Protein AF-A0A535MCM8-F1 (afdb_monomer)

Mean predicted aligned error: 4.14 Å

Foldseek 3Di:
DDQDEAQEEAEAEEDDGPDLEYHYANYEYERYELDCAEHAEYEYENYEYYNYENDNYEHNAYEQFPAPPTYEYYLYEHHLYECCRYAPPLYEYANYEQENYAPAQHEQQNYAYHLYEYAEEYHLHEHAQAHPPPVVCVRHVHGGHHYANYECQRYDYHNYWYFQEDPPVRYRHHPDPQKAKQAQLVVLLVVLLVVLVPDPDPVLSVLLVVQSVVCCDPGSVNYRMTIDTLCPPVVRDNVSSVVSSVSRVDDPPPDD

Solvent-accessible surface area (backbone atoms only — not comparable to full-atom values): 12507 Å² total; per-residue (Å²): 130,83,82,72,73,43,48,56,79,46,70,45,61,71,70,75,69,93,54,73,32,50,35,35,42,56,17,41,37,33,45,31,37,38,53,57,39,76,29,49,34,38,40,27,24,45,24,39,35,34,52,25,33,33,30,43,16,38,35,59,26,37,32,50,7,39,66,74,62,50,9,38,33,35,48,25,36,30,34,46,14,39,35,55,48,34,40,53,40,35,17,35,35,32,51,22,37,34,40,52,22,36,46,43,57,35,68,26,30,48,26,26,39,30,46,24,40,37,27,40,66,38,33,46,25,38,41,28,17,26,36,55,62,69,71,46,21,68,71,65,74,40,76,55,32,59,55,35,58,27,35,32,56,62,32,43,63,46,68,38,42,62,20,35,44,38,55,65,83,46,35,43,62,56,85,57,84,62,48,42,73,27,68,54,28,63,63,36,52,55,50,44,50,65,54,42,73,70,47,88,50,68,65,61,34,53,45,47,50,53,51,53,49,68,62,51,42,97,36,29,73,54,22,49,42,43,60,41,45,58,72,57,61,74,90,41,58,66,76,58,44,54,55,48,51,50,55,45,60,52,78,80,72,80,80,129

Radius of gyration: 20.76 Å; Cα contacts (8 Å, |Δi|>4): 658; chains: 1; bounding box: 67×34×62 Å

pLDDT: mean 94.55, std 9.21, range [32.91, 98.94]

Sequence (256 aa):
MPAPVISSELRGGRFTPAYDGAIFRGASVTSVDFSGLRIRHLQVEQSSFIDCDFSRAHLANGNLGLASPPSTYLRCRFDGADLRGVRPGAARFEGCRFDGARLDGWLCFVTEFIDCHFAGPLREMVVSGRPFPPARTEDLGRSRNAVYGNDFRAAELMGVEFVRGIDVDAQLMPEDDAYVRVPQAPARIGAARREIEQWPDPSARALAESMLSFYSIRGYDEQETIFTRRDLPGTVPAQVRERIWAMLSTEVRPGG

Structure (mmCIF, N/CA/C/O backbone):
data_AF-A0A535MCM8-F1
#
_entry.id   AF-A0A535MCM8-F1
#
loop_
_atom_site.group_PDB
_atom_site.id
_atom_site.type_symbol
_atom_site.label_atom_id
_atom_site.label_alt_id
_atom_site.label_comp_id
_atom_site.label_asym_id
_atom_site.label_entity_id
_atom_site.label_seq_id
_atom_site.pdbx_PDB_ins_code
_atom_site.Cartn_x
_atom_site.Cartn_y
_atom_site.Cartn_z
_atom_site.occupancy
_atom_site.B_iso_or_equiv
_atom_site.auth_seq_id
_atom_site.auth_comp_id
_atom_site.auth_asym_id
_atom_site.auth_atom_id
_atom_site.pdbx_PDB_model_num
ATOM 1 N N . MET A 1 1 ? 33.773 -1.155 -11.893 1.00 57.91 1 MET A N 1
ATOM 2 C CA . MET A 1 1 ? 33.181 -0.091 -12.735 1.00 57.91 1 MET A CA 1
ATOM 3 C C . MET A 1 1 ? 31.896 0.383 -12.074 1.00 57.91 1 MET A C 1
ATOM 5 O O . MET A 1 1 ? 31.264 -0.456 -11.437 1.00 57.91 1 MET A O 1
ATOM 9 N N . PRO A 1 2 ? 31.536 1.676 -12.145 1.00 73.62 2 PRO A N 1
ATOM 10 C CA . PRO A 1 2 ? 30.249 2.137 -11.630 1.00 73.62 2 PRO A CA 1
ATOM 11 C C . PRO A 1 2 ? 29.104 1.451 -12.384 1.00 73.62 2 PRO A C 1
ATOM 13 O O . PRO A 1 2 ? 29.255 1.087 -13.552 1.00 73.62 2 PRO A O 1
ATOM 16 N N . ALA A 1 3 ? 27.979 1.253 -11.700 1.00 82.25 3 ALA A N 1
ATOM 17 C CA . ALA A 1 3 ? 26.769 0.723 -12.310 1.00 82.25 3 ALA A CA 1
ATOM 18 C C . ALA A 1 3 ? 26.330 1.615 -13.491 1.00 82.25 3 ALA A C 1
ATOM 20 O O . ALA A 1 3 ? 26.232 2.832 -13.303 1.00 82.25 3 ALA A O 1
ATOM 21 N N . PRO A 1 4 ? 26.079 1.058 -14.692 1.00 89.81 4 PRO A N 1
ATOM 22 C CA . PRO A 1 4 ? 25.573 1.838 -15.813 1.00 89.81 4 PRO A CA 1
ATOM 23 C C . PRO A 1 4 ? 24.208 2.446 -15.476 1.00 89.81 4 PRO A C 1
ATOM 25 O O . PRO A 1 4 ? 23.317 1.762 -14.970 1.00 89.81 4 PRO A O 1
ATOM 28 N N . VAL A 1 5 ? 24.062 3.736 -15.776 1.00 95.00 5 VAL A N 1
ATOM 29 C CA . VAL A 1 5 ? 22.806 4.477 -15.638 1.00 95.00 5 VAL A CA 1
ATOM 30 C C . VAL A 1 5 ? 22.105 4.500 -16.987 1.00 95.00 5 VAL A C 1
ATOM 32 O O . VAL A 1 5 ? 22.696 4.883 -17.995 1.00 95.00 5 VAL A O 1
ATOM 35 N N . ILE A 1 6 ? 20.838 4.106 -16.991 1.00 96.69 6 ILE A N 1
ATOM 36 C CA . ILE A 1 6 ? 19.958 4.166 -18.150 1.00 96.69 6 ILE A CA 1
ATOM 37 C C . ILE A 1 6 ? 19.196 5.484 -18.069 1.00 96.69 6 ILE A C 1
ATOM 39 O O . ILE A 1 6 ? 18.407 5.697 -17.149 1.00 96.69 6 ILE A O 1
ATOM 43 N N . SER A 1 7 ? 19.444 6.365 -19.030 1.00 96.00 7 SER A N 1
ATOM 44 C CA . SER A 1 7 ? 18.791 7.675 -19.136 1.00 96.00 7 SER A CA 1
ATOM 45 C C . SER A 1 7 ? 18.196 7.944 -20.518 1.00 96.00 7 SER A C 1
ATOM 47 O O . SER A 1 7 ? 17.737 9.048 -20.790 1.00 96.00 7 SER A O 1
ATOM 49 N N . SER A 1 8 ? 18.225 6.952 -21.410 1.00 94.25 8 SER A N 1
ATOM 50 C CA . SER A 1 8 ? 17.701 7.044 -22.772 1.00 94.25 8 SER A CA 1
ATOM 51 C C . SER A 1 8 ? 16.306 6.432 -22.897 1.00 94.25 8 SER A C 1
ATOM 53 O O . SER A 1 8 ? 15.779 5.828 -21.959 1.00 94.25 8 SER A O 1
ATOM 55 N N . GLU A 1 9 ? 15.723 6.555 -24.089 1.00 97.25 9 GLU A N 1
ATOM 56 C CA . GLU A 1 9 ? 14.527 5.804 -24.456 1.00 97.25 9 GLU A CA 1
ATOM 57 C C . GLU A 1 9 ? 14.843 4.306 -24.598 1.00 97.25 9 GLU A C 1
ATOM 59 O O . GLU A 1 9 ? 15.872 3.926 -25.164 1.00 97.25 9 GLU A O 1
ATOM 64 N N . LEU A 1 10 ? 13.939 3.463 -24.104 1.00 97.62 10 LEU A N 1
ATOM 65 C CA . LEU A 1 10 ? 13.866 2.036 -24.392 1.00 97.62 10 LEU A CA 1
ATOM 66 C C . LEU A 1 10 ? 12.463 1.714 -24.899 1.00 97.62 10 LEU A C 1
ATOM 68 O O . LEU A 1 10 ? 11.468 2.122 -24.296 1.00 97.62 10 LEU A O 1
ATOM 72 N N . ARG A 1 11 ? 12.375 0.953 -25.990 1.00 98.06 11 ARG A N 1
ATOM 73 C CA . ARG A 1 11 ? 11.098 0.602 -26.609 1.00 98.06 11 ARG A CA 1
ATOM 74 C C . ARG A 1 11 ? 11.075 -0.854 -27.037 1.00 98.06 11 ARG A C 1
ATOM 76 O O . ARG A 1 11 ? 11.895 -1.265 -27.853 1.00 98.06 11 ARG A O 1
ATOM 83 N N . GLY A 1 12 ? 10.079 -1.590 -26.558 1.00 97.00 12 GLY A N 1
ATOM 84 C CA . GLY A 1 12 ? 9.894 -2.987 -26.928 1.00 97.00 12 GLY A CA 1
ATOM 85 C C . GLY A 1 12 ? 11.001 -3.910 -26.412 1.00 97.00 12 GLY A C 1
ATOM 86 O O . GLY A 1 12 ? 11.992 -3.489 -25.815 1.00 97.00 12 GLY A O 1
ATOM 87 N N . GLY A 1 13 ? 10.842 -5.198 -26.706 1.00 97.44 13 GLY A N 1
ATOM 88 C CA . GLY A 1 13 ? 11.856 -6.212 -26.427 1.00 97.44 13 GLY A CA 1
ATOM 89 C C . GLY A 1 13 ? 12.022 -6.539 -24.943 1.00 97.44 13 GLY A C 1
ATOM 90 O O . GLY A 1 13 ? 11.304 -6.040 -24.080 1.00 97.44 13 GLY A O 1
ATOM 91 N N . ARG A 1 14 ? 12.975 -7.429 -24.659 1.00 97.88 14 ARG A N 1
ATOM 92 C CA . ARG A 1 14 ? 13.278 -7.900 -23.307 1.00 97.88 14 ARG A CA 1
ATOM 93 C C . ARG A 1 14 ? 14.429 -7.115 -22.701 1.00 97.88 14 ARG A C 1
ATOM 95 O O . ARG A 1 14 ? 15.505 -7.028 -23.295 1.00 97.88 14 ARG A O 1
ATOM 102 N N . PHE A 1 15 ? 14.232 -6.615 -21.486 1.00 97.62 15 PHE A N 1
ATOM 103 C CA . PHE A 1 15 ? 15.305 -5.98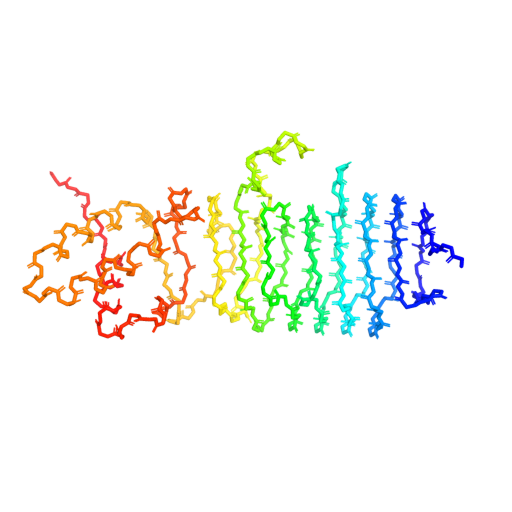8 -20.735 1.00 97.62 15 PHE A CA 1
ATOM 104 C C . PHE A 1 15 ? 16.337 -7.032 -20.303 1.00 97.62 15 PHE A C 1
ATOM 106 O O . PHE A 1 15 ? 16.011 -8.018 -19.644 1.00 97.62 15 PHE A O 1
ATOM 113 N N . THR A 1 16 ? 17.599 -6.797 -20.656 1.00 94.75 16 THR A N 1
ATOM 114 C CA . THR A 1 16 ? 18.727 -7.608 -20.189 1.00 94.75 16 THR A CA 1
ATOM 115 C C . THR A 1 16 ? 19.614 -6.735 -19.311 1.00 94.75 16 THR A C 1
ATOM 117 O O . THR A 1 16 ? 20.199 -5.775 -19.819 1.00 94.75 16 THR A O 1
ATOM 120 N N . PRO A 1 17 ? 19.713 -7.014 -18.002 1.00 91.44 17 PRO A N 1
ATOM 121 C CA . PRO A 1 17 ? 20.529 -6.201 -17.121 1.00 91.44 17 PRO A CA 1
ATOM 122 C C . PRO A 1 17 ? 22.015 -6.447 -17.409 1.00 91.44 17 PRO A C 1
ATOM 124 O O . PRO A 1 17 ? 22.441 -7.575 -17.652 1.00 91.44 17 PRO A O 1
ATOM 127 N N . ALA A 1 18 ? 22.825 -5.391 -17.355 1.00 88.12 18 ALA A N 1
ATOM 128 C CA . ALA A 1 18 ? 24.272 -5.497 -17.562 1.00 88.12 18 ALA A CA 1
ATOM 129 C C . ALA A 1 18 ? 25.020 -6.088 -16.345 1.00 88.12 18 ALA A C 1
ATOM 131 O O . ALA A 1 18 ? 26.186 -6.459 -16.452 1.00 88.12 18 ALA A O 1
ATOM 132 N N . TYR A 1 19 ? 24.372 -6.133 -15.178 1.00 90.50 19 TYR A N 1
ATOM 133 C CA . TYR A 1 19 ? 24.901 -6.644 -13.911 1.00 90.50 19 TYR A CA 1
ATOM 134 C C . TYR A 1 19 ? 23.736 -7.038 -12.980 1.00 90.50 19 TYR A C 1
ATOM 136 O O . TYR A 1 19 ? 22.581 -7.004 -13.392 1.00 90.50 19 TYR A O 1
ATOM 144 N N . ASP A 1 20 ? 24.008 -7.399 -11.720 1.00 92.31 20 ASP A N 1
ATOM 145 C CA . ASP A 1 20 ? 22.987 -7.714 -10.698 1.00 92.31 20 ASP A CA 1
ATOM 146 C C . ASP A 1 20 ? 22.251 -6.450 -10.180 1.00 92.31 20 ASP A C 1
ATOM 148 O O . ASP A 1 20 ? 22.196 -6.159 -8.981 1.00 92.31 20 ASP A O 1
ATOM 152 N N . GLY A 1 21 ? 21.735 -5.641 -11.108 1.00 94.88 21 GLY A N 1
ATOM 153 C CA . GLY A 1 21 ? 20.971 -4.434 -10.837 1.00 94.88 21 GLY A CA 1
ATOM 154 C C . GLY A 1 21 ? 20.649 -3.607 -12.083 1.00 94.88 21 GLY A C 1
ATOM 155 O O . GLY A 1 21 ? 21.112 -3.896 -13.187 1.00 94.88 21 GLY A O 1
ATOM 156 N N . ALA A 1 22 ? 19.846 -2.564 -11.886 1.00 96.19 22 ALA A N 1
ATOM 157 C CA . ALA A 1 22 ? 19.539 -1.557 -12.894 1.00 96.19 22 ALA A CA 1
ATOM 158 C C . ALA A 1 22 ? 19.281 -0.192 -12.242 1.00 96.19 22 ALA A C 1
ATOM 160 O O . ALA A 1 22 ? 18.638 -0.108 -11.192 1.00 96.19 22 ALA A O 1
ATOM 161 N N . ILE A 1 23 ? 19.770 0.875 -12.877 1.00 96.69 23 ILE A N 1
ATOM 162 C CA . ILE A 1 23 ? 19.528 2.262 -12.466 1.00 96.69 23 ILE A CA 1
ATOM 163 C C . ILE A 1 23 ? 18.905 3.003 -13.646 1.00 96.69 23 ILE A C 1
ATOM 165 O O . ILE A 1 23 ? 19.541 3.133 -14.690 1.00 96.69 23 ILE A O 1
ATOM 169 N N . PHE A 1 24 ? 17.690 3.508 -13.461 1.00 97.31 24 PHE A N 1
ATOM 170 C CA . PHE A 1 24 ? 16.982 4.364 -14.407 1.00 97.31 24 PHE A CA 1
ATOM 171 C C . PHE A 1 24 ? 16.942 5.790 -13.864 1.00 97.31 24 PHE A C 1
ATOM 173 O O . PHE A 1 24 ? 16.502 6.008 -12.734 1.00 97.31 24 PHE A O 1
ATOM 180 N N . ARG A 1 25 ? 17.404 6.758 -14.658 1.00 97.00 25 ARG A N 1
ATOM 181 C CA . ARG A 1 25 ? 17.369 8.183 -14.315 1.00 97.00 25 ARG A CA 1
ATOM 182 C C . ARG A 1 25 ? 16.955 9.001 -15.527 1.00 97.00 25 ARG A C 1
ATOM 184 O O . ARG A 1 25 ? 17.725 9.094 -16.477 1.00 97.00 25 ARG A O 1
ATOM 191 N N . GLY A 1 26 ? 15.775 9.615 -15.484 1.00 96.88 26 GLY A N 1
ATOM 192 C CA . GLY A 1 26 ? 15.258 10.379 -16.625 1.00 96.88 26 GLY A CA 1
ATOM 193 C C . GLY A 1 26 ? 14.911 9.516 -17.844 1.00 96.88 26 GLY A C 1
ATOM 194 O O . GLY A 1 26 ? 14.848 10.036 -18.953 1.00 96.88 26 GLY A O 1
ATOM 195 N N . ALA A 1 27 ? 14.746 8.201 -17.670 1.00 97.81 27 ALA A N 1
ATOM 196 C CA . ALA A 1 27 ? 14.507 7.280 -18.776 1.00 97.81 27 ALA A CA 1
ATOM 197 C C . ALA A 1 27 ? 13.032 7.271 -19.204 1.00 97.81 27 ALA A C 1
ATOM 199 O O . ALA A 1 27 ? 12.130 7.432 -18.379 1.00 97.81 27 ALA A O 1
ATOM 200 N N . SER A 1 28 ? 12.797 7.003 -20.488 1.00 98.44 28 SER A N 1
ATOM 201 C CA . SER A 1 28 ? 11.467 6.725 -21.039 1.00 98.44 28 SER A CA 1
ATOM 202 C C . SER A 1 28 ? 11.430 5.284 -21.528 1.00 98.44 28 SER A C 1
ATOM 204 O O . SER A 1 28 ? 12.180 4.911 -22.426 1.00 98.44 28 SER A O 1
ATOM 206 N N . VAL A 1 29 ? 10.599 4.450 -20.916 1.00 98.69 29 VAL A N 1
ATOM 207 C CA . VAL A 1 29 ? 10.582 3.005 -21.144 1.00 98.69 29 VAL A CA 1
ATOM 208 C C . VAL A 1 29 ? 9.180 2.606 -21.578 1.00 98.69 29 VAL A C 1
ATOM 210 O O . VAL A 1 29 ? 8.226 2.758 -20.825 1.00 98.69 29 VAL A O 1
ATOM 213 N N . THR A 1 30 ? 9.027 2.125 -22.809 1.00 98.81 30 THR A N 1
ATOM 214 C CA . THR A 1 30 ? 7.714 1.787 -23.376 1.00 98.81 30 THR A CA 1
ATOM 215 C C . THR A 1 30 ? 7.680 0.349 -23.873 1.00 98.81 30 THR A C 1
ATOM 217 O O . THR A 1 30 ? 8.511 -0.048 -24.687 1.00 98.81 30 THR A O 1
ATOM 220 N N . SER A 1 31 ? 6.689 -0.427 -23.436 1.00 98.62 31 SER A N 1
ATOM 221 C CA . SER A 1 31 ? 6.446 -1.800 -23.903 1.00 98.62 31 SER A CA 1
ATOM 222 C C . SER A 1 31 ? 7.634 -2.752 -23.724 1.00 98.62 31 SER A C 1
ATOM 224 O O . SER A 1 31 ? 7.837 -3.652 -24.537 1.00 98.62 31 SER A O 1
ATOM 226 N N . VAL A 1 32 ? 8.449 -2.541 -22.688 1.00 98.81 32 VAL A N 1
ATOM 227 C CA . VAL A 1 32 ? 9.611 -3.390 -22.393 1.00 98.81 32 VAL A CA 1
ATOM 228 C C . VAL A 1 32 ? 9.208 -4.529 -21.453 1.00 98.81 32 VAL A C 1
ATOM 230 O O . VAL A 1 32 ? 8.509 -4.325 -20.458 1.00 98.81 32 VAL A O 1
ATOM 233 N N . ASP A 1 33 ? 9.676 -5.733 -21.773 1.00 98.75 33 ASP A N 1
ATOM 234 C CA . ASP A 1 33 ? 9.495 -6.953 -20.990 1.00 98.75 33 ASP A CA 1
ATOM 235 C C . ASP A 1 33 ? 10.603 -7.083 -19.927 1.00 98.75 33 ASP A C 1
ATOM 237 O O . ASP A 1 33 ? 11.762 -7.372 -20.238 1.00 98.75 33 ASP A O 1
ATOM 241 N N . PHE A 1 34 ? 10.225 -6.879 -18.665 1.00 98.56 34 PHE A N 1
ATOM 242 C CA . PHE A 1 34 ? 10.997 -7.160 -17.450 1.00 98.56 34 PHE A CA 1
ATOM 243 C C . PHE A 1 34 ? 10.493 -8.431 -16.735 1.00 98.56 34 PHE A C 1
ATOM 245 O O . PHE A 1 34 ? 10.850 -8.679 -15.578 1.00 98.56 34 PHE A O 1
ATOM 252 N N . SER A 1 35 ? 9.647 -9.241 -17.376 1.00 98.62 35 SER A N 1
ATOM 253 C CA . SER A 1 35 ? 9.005 -10.376 -16.724 1.00 98.62 35 SER A CA 1
ATOM 254 C C . SER A 1 35 ? 10.031 -11.436 -16.320 1.00 98.62 35 SER A C 1
ATOM 256 O O . SER A 1 35 ? 10.976 -11.763 -17.044 1.00 98.62 35 SER A O 1
ATOM 258 N N . GLY A 1 36 ? 9.870 -11.970 -15.110 1.00 98.00 36 GLY A N 1
ATOM 259 C CA . GLY A 1 36 ? 10.795 -12.947 -14.536 1.00 98.00 36 GLY A CA 1
ATOM 260 C C . GLY A 1 36 ? 12.201 -12.410 -14.241 1.00 98.00 36 GLY A C 1
ATOM 261 O O . GLY A 1 36 ? 13.071 -13.207 -13.880 1.00 98.00 36 GLY A O 1
ATOM 262 N N . LEU A 1 37 ? 12.445 -11.099 -14.376 1.00 96.94 37 LEU A N 1
ATOM 263 C CA . LEU A 1 37 ? 13.735 -10.484 -14.073 1.00 96.94 37 LEU A CA 1
ATOM 264 C C . LEU A 1 37 ? 14.148 -10.796 -12.634 1.00 96.94 37 LEU A C 1
ATOM 266 O O . LEU A 1 37 ? 13.359 -10.632 -11.709 1.00 96.94 37 LEU A O 1
ATOM 270 N N . ARG A 1 38 ? 15.398 -11.213 -12.428 1.00 96.75 38 ARG A N 1
ATOM 271 C CA . ARG A 1 38 ? 15.963 -11.434 -11.092 1.00 96.75 38 ARG A CA 1
ATOM 272 C C . ARG A 1 38 ? 17.182 -10.547 -10.934 1.00 96.75 38 ARG A C 1
ATOM 274 O O . ARG A 1 38 ? 18.230 -10.850 -11.496 1.00 96.75 38 ARG A O 1
ATOM 281 N N . ILE A 1 39 ? 17.022 -9.456 -10.195 1.00 96.44 39 ILE A N 1
ATOM 282 C CA . ILE A 1 39 ? 18.112 -8.527 -9.893 1.00 96.44 39 ILE A CA 1
ATOM 283 C C . ILE A 1 39 ? 18.077 -8.138 -8.421 1.00 96.44 39 ILE A C 1
ATOM 285 O O . ILE A 1 39 ? 17.019 -8.051 -7.792 1.00 96.44 39 ILE A O 1
ATOM 289 N N . ARG A 1 40 ? 19.252 -7.879 -7.857 1.00 95.06 40 ARG A N 1
ATOM 290 C CA . ARG A 1 40 ? 19.375 -7.498 -6.453 1.00 95.06 40 ARG A CA 1
ATOM 291 C C . ARG A 1 40 ? 18.963 -6.056 -6.189 1.00 95.06 40 ARG A C 1
ATOM 293 O O . ARG A 1 40 ? 18.437 -5.788 -5.114 1.00 95.06 40 ARG A O 1
ATOM 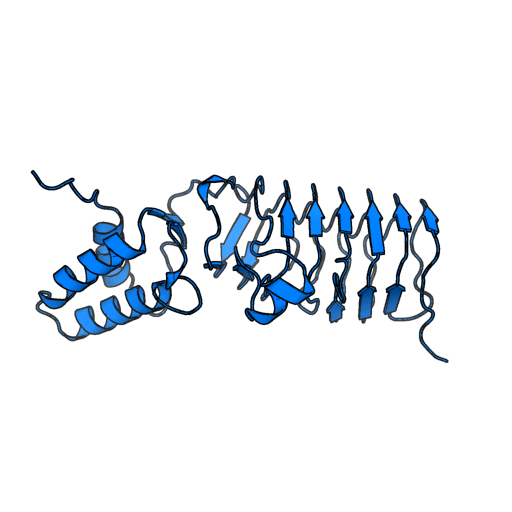300 N N . HIS A 1 41 ? 19.205 -5.146 -7.131 1.00 93.62 41 HIS A N 1
ATOM 301 C CA . HIS A 1 41 ? 18.965 -3.714 -6.937 1.00 93.62 41 HIS A CA 1
ATOM 302 C C . HIS A 1 41 ? 18.266 -3.074 -8.135 1.00 93.62 41 HIS A C 1
ATOM 304 O O . HIS A 1 41 ? 18.815 -3.077 -9.234 1.00 93.62 41 HIS A O 1
ATOM 310 N N . LEU A 1 42 ? 17.108 -2.452 -7.911 1.00 95.75 42 LEU A N 1
ATOM 311 C CA . LEU A 1 42 ? 16.468 -1.559 -8.881 1.00 95.75 42 LEU A CA 1
ATOM 312 C C . LEU A 1 42 ? 16.378 -0.142 -8.311 1.00 95.75 42 LEU A C 1
ATOM 314 O O . LEU A 1 42 ? 15.824 0.057 -7.231 1.00 95.75 42 LEU A O 1
ATOM 318 N N . GLN A 1 43 ? 16.884 0.845 -9.040 1.00 96.62 43 GLN A N 1
ATOM 319 C CA . GLN A 1 43 ? 16.760 2.250 -8.669 1.00 96.62 43 GLN A CA 1
ATOM 320 C C . GLN A 1 43 ? 16.103 3.025 -9.802 1.00 96.62 43 GLN A C 1
ATOM 322 O O . GLN A 1 43 ? 16.577 2.969 -10.934 1.00 96.62 43 GLN A O 1
ATOM 327 N N . VAL A 1 44 ? 15.022 3.740 -9.498 1.00 97.88 44 VAL A N 1
ATOM 328 C CA . VAL A 1 44 ? 14.275 4.515 -10.488 1.00 97.88 44 VAL A CA 1
ATOM 329 C C . VAL A 1 44 ? 14.091 5.951 -10.013 1.00 97.88 44 VAL A C 1
ATOM 331 O O . VAL A 1 44 ? 13.464 6.209 -8.984 1.00 97.88 44 VAL A O 1
ATOM 334 N N . GLU A 1 45 ? 14.611 6.884 -10.802 1.00 96.81 45 GLU A N 1
ATOM 335 C CA . GLU A 1 45 ? 14.557 8.327 -10.573 1.00 96.81 45 GLU A CA 1
ATOM 336 C C . GLU A 1 45 ? 13.976 9.031 -11.798 1.00 96.81 45 GLU A C 1
ATOM 338 O O . GLU A 1 45 ? 14.467 8.832 -12.912 1.00 96.81 45 GLU A O 1
ATOM 343 N N . GLN A 1 46 ? 12.953 9.867 -11.598 1.00 96.12 46 GLN A N 1
ATOM 344 C CA . GLN A 1 46 ? 12.402 10.762 -12.629 1.00 96.12 46 GLN A CA 1
ATOM 345 C C . GLN A 1 46 ? 12.155 10.065 -13.984 1.00 96.12 46 GLN A C 1
ATOM 347 O O . GLN A 1 46 ? 12.421 10.633 -15.038 1.00 96.12 46 GLN A O 1
ATOM 352 N N . SER A 1 47 ? 11.731 8.800 -13.967 1.00 98.31 47 SER A N 1
ATOM 353 C CA . SER A 1 47 ? 11.601 7.972 -15.176 1.00 98.31 47 SER A CA 1
ATOM 354 C C . SER A 1 47 ? 10.144 7.595 -15.422 1.00 98.31 47 SER A C 1
ATOM 356 O O . SER A 1 47 ? 9.350 7.542 -14.483 1.00 98.31 47 SER A O 1
ATOM 358 N N . SER A 1 48 ? 9.798 7.311 -16.676 1.00 98.50 48 SER A N 1
ATOM 359 C CA . SER A 1 48 ? 8.456 6.883 -17.069 1.00 98.50 48 SER A CA 1
ATOM 360 C C . SER A 1 48 ? 8.485 5.484 -17.670 1.00 98.50 48 SER A C 1
ATOM 362 O O . SER A 1 48 ? 9.299 5.200 -18.548 1.00 98.50 48 SER A O 1
ATOM 364 N N . PHE A 1 49 ? 7.584 4.629 -17.199 1.00 98.88 49 PHE A N 1
ATOM 365 C CA . PHE A 1 49 ? 7.349 3.282 -17.700 1.00 98.88 49 PHE A CA 1
ATOM 366 C C . PHE A 1 49 ? 5.917 3.206 -18.216 1.00 98.88 49 PHE A C 1
ATOM 368 O O . PHE A 1 49 ? 4.977 3.500 -17.480 1.00 98.88 49 PHE A O 1
ATOM 375 N N . ILE A 1 50 ? 5.742 2.819 -19.474 1.00 98.88 50 ILE A N 1
ATOM 376 C CA . ILE A 1 50 ? 4.439 2.750 -20.136 1.00 98.88 50 ILE A CA 1
ATOM 377 C C . ILE A 1 50 ? 4.274 1.353 -20.722 1.00 98.88 50 ILE A C 1
ATOM 379 O O . ILE A 1 50 ? 5.140 0.891 -21.465 1.00 98.88 50 ILE A O 1
ATOM 383 N N . ASP A 1 51 ? 3.177 0.673 -20.388 1.00 98.88 51 ASP A N 1
ATOM 384 C CA . ASP A 1 51 ? 2.840 -0.662 -20.904 1.00 98.88 51 ASP A CA 1
ATOM 385 C C . ASP A 1 51 ? 3.972 -1.699 -20.702 1.00 98.88 51 ASP A C 1
ATOM 387 O O . ASP A 1 51 ? 4.185 -2.577 -21.536 1.00 98.88 51 ASP A O 1
ATOM 391 N N . CYS A 1 52 ? 4.751 -1.575 -19.620 1.00 98.88 52 CYS A N 1
ATOM 392 C CA . CYS A 1 52 ? 5.863 -2.478 -19.306 1.00 98.88 52 CYS A CA 1
ATOM 393 C C . CYS A 1 52 ? 5.406 -3.673 -18.457 1.00 98.88 52 CYS A C 1
ATOM 395 O O . CYS A 1 52 ? 4.497 -3.561 -17.630 1.00 98.88 52 CYS A O 1
ATOM 397 N N . ASP A 1 53 ? 6.078 -4.811 -18.621 1.00 98.88 53 ASP A N 1
ATOM 398 C CA . ASP A 1 53 ? 5.745 -6.043 -17.903 1.00 98.88 53 ASP A CA 1
ATOM 399 C C . ASP A 1 53 ? 6.826 -6.402 -16.879 1.00 98.88 53 ASP A C 1
ATOM 401 O O . ASP A 1 53 ? 7.903 -6.840 -17.252 1.00 98.88 53 ASP A O 1
ATOM 405 N N . PHE A 1 54 ? 6.540 -6.250 -15.588 1.00 98.81 54 PHE A N 1
ATOM 406 C CA . PHE A 1 54 ? 7.371 -6.685 -14.458 1.00 98.81 54 PHE A CA 1
ATOM 407 C C . PHE A 1 54 ? 6.845 -7.979 -13.812 1.00 98.81 54 PHE A C 1
ATOM 409 O O . PHE A 1 54 ? 7.244 -8.328 -12.697 1.00 98.81 54 PHE A O 1
ATOM 416 N N . SER A 1 55 ? 5.940 -8.706 -14.473 1.00 98.88 55 SER A N 1
ATOM 417 C CA . SER A 1 55 ? 5.297 -9.886 -13.892 1.00 98.88 55 SER A CA 1
ATOM 418 C C . SER A 1 55 ? 6.331 -10.937 -13.490 1.00 98.88 55 SER A C 1
ATOM 420 O O . SER A 1 55 ? 7.234 -11.283 -14.255 1.00 98.88 55 SER A O 1
ATOM 422 N N . ARG A 1 56 ? 6.191 -11.493 -12.285 1.00 98.69 56 ARG A N 1
ATOM 423 C CA . ARG A 1 56 ? 7.094 -12.493 -11.691 1.00 98.69 56 ARG A CA 1
ATOM 424 C C . ARG A 1 56 ? 8.546 -12.023 -11.537 1.00 98.69 56 ARG A C 1
ATOM 426 O O . ARG A 1 56 ? 9.430 -12.857 -11.327 1.00 98.69 56 ARG A O 1
ATOM 433 N N . ALA A 1 57 ? 8.815 -10.720 -11.639 1.00 98.31 57 ALA A N 1
ATOM 434 C CA . ALA A 1 57 ? 10.127 -10.178 -11.321 1.00 98.31 57 ALA A CA 1
ATOM 435 C C . ALA A 1 57 ? 10.439 -10.378 -9.831 1.00 98.31 57 ALA A C 1
ATOM 437 O O . ALA A 1 57 ? 9.562 -10.298 -8.976 1.00 9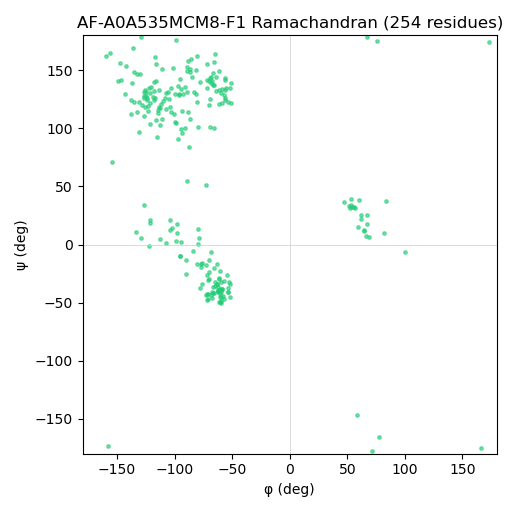8.31 57 ALA A O 1
ATOM 438 N N . HIS A 1 58 ? 11.701 -10.636 -9.513 1.00 98.12 58 HIS A N 1
ATOM 439 C CA . HIS A 1 58 ? 12.216 -10.713 -8.157 1.00 98.12 58 HIS A CA 1
ATOM 440 C C . HIS A 1 58 ? 13.240 -9.599 -7.971 1.00 98.12 58 HIS A C 1
ATOM 442 O O . HIS A 1 58 ? 14.351 -9.673 -8.509 1.00 98.12 58 HIS A O 1
ATOM 448 N N . LEU A 1 59 ? 12.855 -8.577 -7.209 1.00 96.12 59 LEU A N 1
ATOM 449 C CA . LEU A 1 59 ? 13.682 -7.414 -6.920 1.00 96.12 59 LEU A CA 1
ATOM 450 C C . LEU A 1 59 ? 14.032 -7.433 -5.433 1.00 96.12 59 LEU A C 1
ATOM 452 O O . LEU A 1 59 ? 13.195 -7.127 -4.585 1.00 96.12 59 LEU A O 1
ATOM 456 N N . ALA A 1 60 ? 15.265 -7.830 -5.108 1.00 94.88 60 ALA A N 1
ATOM 457 C CA . ALA A 1 60 ? 15.634 -8.058 -3.708 1.00 94.88 60 ALA A CA 1
ATOM 458 C C . ALA A 1 60 ? 15.644 -6.761 -2.890 1.00 94.88 60 ALA A C 1
ATOM 460 O O . ALA A 1 60 ? 15.270 -6.776 -1.725 1.00 94.88 60 ALA A O 1
ATOM 461 N N . ASN A 1 61 ? 16.077 -5.653 -3.495 1.00 95.38 61 ASN A N 1
ATOM 462 C CA . ASN A 1 61 ? 16.079 -4.319 -2.915 1.00 95.38 61 ASN A CA 1
ATOM 463 C C . ASN A 1 61 ? 15.846 -3.273 -4.005 1.00 95.38 61 ASN A C 1
ATOM 465 O O . ASN A 1 61 ? 16.174 -3.481 -5.177 1.00 95.38 61 ASN A O 1
ATOM 469 N N . GLY A 1 62 ? 15.342 -2.104 -3.624 1.00 94.62 62 GLY A N 1
ATOM 470 C CA . GLY A 1 62 ? 15.256 -1.006 -4.574 1.00 94.62 62 GLY A CA 1
ATOM 471 C C . GLY A 1 62 ? 14.381 0.151 -4.150 1.00 94.62 62 GLY A C 1
ATOM 472 O O . GLY A 1 62 ? 13.846 0.187 -3.039 1.00 94.62 62 GLY A O 1
ATOM 473 N N . ASN A 1 63 ? 14.232 1.095 -5.070 1.00 96.50 63 ASN A N 1
ATOM 474 C CA . ASN A 1 63 ? 13.262 2.167 -4.962 1.00 96.50 63 ASN A CA 1
ATOM 475 C C . ASN A 1 63 ? 12.666 2.498 -6.337 1.00 96.50 63 ASN A C 1
ATOM 477 O O . ASN A 1 63 ? 13.409 2.688 -7.300 1.00 96.50 63 ASN A O 1
ATOM 481 N N . LEU A 1 64 ? 11.335 2.552 -6.404 1.00 97.25 64 LEU A N 1
ATOM 482 C CA . LEU A 1 64 ? 10.568 2.770 -7.635 1.00 97.25 64 LEU A CA 1
ATOM 483 C C . LEU A 1 64 ? 10.296 4.250 -7.936 1.00 97.25 64 LEU A C 1
ATOM 485 O O . LEU A 1 64 ? 9.902 4.576 -9.053 1.00 97.25 64 LEU A O 1
ATOM 489 N N . GLY A 1 65 ? 10.507 5.145 -6.976 1.00 91.75 65 GLY A N 1
ATOM 490 C CA . GLY A 1 65 ? 10.213 6.568 -7.102 1.00 91.75 65 GLY A CA 1
ATOM 491 C C . GLY A 1 65 ? 11.094 7.392 -6.178 1.00 91.75 65 GLY A C 1
ATOM 492 O O . GLY A 1 65 ? 10.624 7.934 -5.173 1.00 91.75 65 GLY A O 1
ATOM 493 N N . LEU A 1 66 ? 12.381 7.466 -6.508 1.00 81.62 66 LEU A N 1
ATOM 494 C CA . LEU A 1 66 ? 13.301 8.421 -5.901 1.00 81.62 66 LEU A CA 1
ATOM 495 C C . LEU A 1 66 ? 13.207 9.757 -6.638 1.00 81.62 66 LEU A C 1
ATOM 497 O O . LEU A 1 66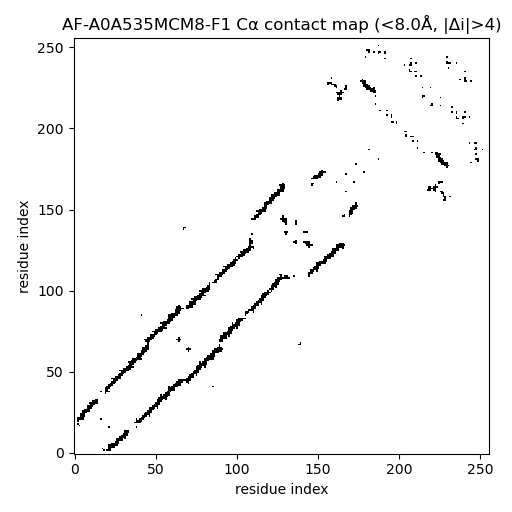 ? 13.088 9.795 -7.860 1.00 81.62 66 LEU A O 1
ATOM 501 N N . ALA A 1 67 ? 13.343 10.838 -5.875 1.00 78.56 67 ALA A N 1
ATOM 502 C CA . ALA A 1 67 ? 13.332 12.226 -6.336 1.00 78.56 67 ALA A CA 1
ATOM 503 C C . ALA A 1 67 ? 11.954 12.817 -6.701 1.00 78.56 67 ALA A C 1
ATOM 505 O O . ALA A 1 67 ? 10.906 12.178 -6.603 1.00 78.56 67 ALA A O 1
ATOM 506 N N . SER A 1 68 ? 12.006 14.111 -7.022 1.00 81.19 68 SER A N 1
ATOM 507 C CA . SER A 1 68 ? 10.927 14.942 -7.549 1.00 81.19 68 SER A CA 1
ATOM 508 C C . SER A 1 68 ? 11.413 15.499 -8.902 1.00 81.19 68 SER A C 1
ATOM 510 O O . SER A 1 68 ? 12.558 15.962 -8.964 1.00 81.19 68 SER A O 1
ATOM 512 N N . PRO A 1 69 ? 10.640 15.419 -10.001 1.00 87.94 69 PRO A N 1
ATOM 513 C CA . PRO A 1 69 ? 9.310 14.819 -10.094 1.00 87.94 69 PRO A CA 1
ATOM 514 C C . PRO A 1 69 ? 9.303 13.295 -9.865 1.00 87.94 69 PRO A C 1
ATOM 516 O O . PRO A 1 69 ? 10.335 12.637 -10.032 1.00 87.94 69 PRO A O 1
ATOM 519 N N . PRO A 1 70 ? 8.148 12.734 -9.467 1.00 92.62 70 PRO A N 1
ATOM 520 C CA . PRO A 1 70 ? 8.004 11.305 -9.234 1.00 92.62 70 PRO A CA 1
ATOM 521 C C . PRO A 1 70 ? 8.149 10.494 -10.526 1.00 92.62 70 PRO A C 1
ATOM 523 O O . PRO A 1 70 ? 7.737 10.928 -11.602 1.00 92.62 70 PRO A O 1
ATOM 526 N N . SER A 1 71 ? 8.688 9.282 -10.402 1.00 97.81 71 SER A N 1
ATOM 527 C CA . SER A 1 71 ? 8.657 8.296 -11.485 1.00 97.81 71 SER A CA 1
ATOM 528 C C . SER A 1 71 ? 7.232 7.788 -11.709 1.00 97.81 71 SER A C 1
ATOM 530 O O . SER A 1 71 ? 6.480 7.592 -10.748 1.00 97.81 71 SER A O 1
ATOM 532 N N . THR A 1 72 ? 6.872 7.547 -12.968 1.00 98.50 72 THR A N 1
ATOM 533 C CA . THR A 1 72 ? 5.523 7.133 -13.367 1.00 98.50 72 THR A CA 1
ATOM 534 C C . THR A 1 72 ? 5.519 5.737 -13.970 1.00 98.50 72 THR A C 1
ATOM 536 O O . THR A 1 72 ? 6.404 5.370 -14.741 1.00 98.50 72 THR A O 1
ATOM 539 N N . TYR A 1 73 ? 4.490 4.970 -13.630 1.00 98.88 73 TYR A N 1
ATOM 540 C CA . TYR A 1 73 ? 4.207 3.651 -14.177 1.00 98.88 73 TYR A CA 1
ATOM 541 C C . TYR A 1 73 ? 2.772 3.672 -14.683 1.00 98.88 73 TYR A C 1
ATOM 543 O O . TYR A 1 73 ? 1.832 3.766 -13.897 1.00 98.88 73 TYR A O 1
ATOM 551 N N . LEU A 1 74 ? 2.607 3.625 -15.999 1.00 98.88 74 LEU A N 1
ATOM 552 C CA . LEU A 1 74 ? 1.318 3.686 -16.669 1.00 98.88 74 LEU A CA 1
ATOM 553 C C . LEU A 1 74 ? 1.030 2.332 -17.309 1.00 98.88 74 LEU A C 1
ATOM 555 O O . LEU A 1 74 ? 1.811 1.864 -18.140 1.00 98.88 74 LEU A O 1
ATOM 559 N N . ARG A 1 75 ? -0.083 1.704 -16.920 1.00 98.88 75 ARG A N 1
ATOM 560 C CA . ARG A 1 75 ? -0.540 0.404 -17.444 1.00 98.88 75 ARG A CA 1
ATOM 561 C C . ARG A 1 75 ? 0.524 -0.697 -17.371 1.00 98.88 75 ARG A C 1
ATOM 563 O O . ARG A 1 75 ? 0.622 -1.559 -18.241 1.00 98.88 75 ARG A O 1
ATOM 570 N N . CYS A 1 76 ? 1.352 -0.654 -16.331 1.00 98.94 76 CYS A N 1
ATOM 571 C CA . CYS A 1 76 ? 2.387 -1.654 -16.100 1.00 98.94 76 CYS A CA 1
ATOM 572 C C . CYS A 1 76 ? 1.837 -2.846 -15.307 1.00 98.94 76 CYS A C 1
ATOM 574 O O . CYS A 1 76 ? 0.920 -2.712 -14.492 1.00 98.94 76 CYS A O 1
ATOM 576 N N . ARG A 1 77 ? 2.425 -4.023 -15.524 1.00 98.94 77 ARG A N 1
ATOM 577 C CA . ARG A 1 77 ? 2.046 -5.259 -14.824 1.00 98.94 77 ARG A CA 1
ATOM 578 C C . ARG A 1 77 ? 3.107 -5.644 -13.809 1.00 98.94 77 ARG A C 1
ATOM 580 O O . ARG A 1 77 ? 4.271 -5.739 -14.166 1.00 98.94 77 ARG A O 1
ATOM 587 N N . PHE A 1 78 ? 2.703 -5.928 -12.580 1.00 98.88 78 PHE A N 1
ATOM 588 C CA . PHE A 1 78 ? 3.561 -6.430 -11.503 1.00 98.88 78 PHE A CA 1
ATOM 589 C C . PHE A 1 78 ? 3.065 -7.786 -10.978 1.00 98.88 78 PHE A C 1
ATOM 591 O O . PHE A 1 78 ? 3.400 -8.184 -9.863 1.00 98.88 78 PHE A O 1
ATOM 598 N N . ASP A 1 79 ? 2.269 -8.509 -11.772 1.00 98.88 79 ASP A N 1
ATOM 599 C CA . ASP A 1 79 ? 1.607 -9.747 -11.353 1.00 98.88 79 ASP A CA 1
ATOM 600 C C . ASP A 1 79 ? 2.617 -10.782 -10.845 1.00 98.88 79 ASP A C 1
ATOM 602 O O . ASP A 1 79 ? 3.562 -11.156 -11.543 1.00 98.88 79 ASP A O 1
ATOM 606 N N . GLY A 1 80 ? 2.435 -11.262 -9.617 1.00 98.75 80 GLY A N 1
ATOM 607 C CA . GLY A 1 80 ? 3.321 -12.240 -8.988 1.00 98.75 80 GLY A CA 1
ATOM 608 C C . GLY A 1 80 ? 4.751 -11.750 -8.733 1.00 98.75 80 GLY A C 1
ATOM 609 O O . GLY A 1 80 ? 5.623 -12.576 -8.454 1.00 98.75 80 GLY A O 1
ATOM 610 N N . ALA A 1 81 ? 5.032 -10.449 -8.867 1.00 98.75 81 ALA A N 1
ATOM 611 C CA . ALA A 1 81 ? 6.348 -9.894 -8.575 1.00 98.75 81 ALA A CA 1
ATOM 612 C C . ALA A 1 81 ? 6.652 -9.949 -7.070 1.00 98.75 81 ALA A C 1
ATOM 614 O O . ALA A 1 81 ? 5.773 -9.755 -6.232 1.00 98.75 81 ALA A O 1
ATOM 615 N N . ASP A 1 82 ? 7.911 -10.188 -6.716 1.00 98.69 82 ASP A N 1
ATOM 616 C CA . ASP A 1 82 ? 8.400 -10.123 -5.343 1.00 98.69 82 ASP A CA 1
ATOM 617 C C . ASP A 1 82 ? 9.115 -8.790 -5.111 1.00 98.69 82 ASP A C 1
ATOM 619 O O . ASP A 1 82 ? 10.228 -8.585 -5.605 1.00 98.69 82 ASP A O 1
ATOM 623 N N . LEU A 1 83 ? 8.446 -7.888 -4.385 1.00 98.31 83 LEU A N 1
ATOM 624 C CA . LEU A 1 83 ? 8.865 -6.503 -4.155 1.00 98.31 83 LEU A CA 1
ATOM 625 C C . LEU A 1 83 ? 9.029 -6.178 -2.660 1.00 98.31 83 LEU A C 1
ATOM 627 O O . LEU A 1 83 ? 9.073 -5.007 -2.280 1.00 98.31 83 LEU A O 1
ATOM 631 N N . ARG A 1 84 ? 9.151 -7.195 -1.799 1.00 97.75 84 ARG A N 1
ATOM 632 C CA . ARG A 1 84 ? 9.199 -7.033 -0.330 1.00 97.75 84 ARG A CA 1
ATOM 633 C C . ARG A 1 84 ? 10.378 -6.193 0.170 1.00 97.75 84 ARG A C 1
ATOM 635 O O . ARG A 1 84 ? 10.276 -5.550 1.206 1.00 97.75 84 ARG A O 1
ATOM 642 N N . GLY A 1 85 ? 11.502 -6.188 -0.548 1.00 96.12 85 GLY A N 1
ATOM 643 C CA . GLY A 1 85 ? 12.653 -5.330 -0.229 1.00 96.12 85 GLY A CA 1
ATOM 644 C C . GLY A 1 85 ? 12.680 -4.002 -0.994 1.00 96.12 85 GLY A C 1
ATOM 645 O O . GLY A 1 85 ? 13.624 -3.217 -0.864 1.00 96.12 85 GLY A O 1
ATOM 646 N N . VAL A 1 86 ? 11.666 -3.733 -1.816 1.00 97.75 86 VAL A N 1
ATOM 647 C CA . VAL A 1 86 ? 11.582 -2.534 -2.650 1.00 97.75 86 VAL A CA 1
ATOM 648 C C . VAL A 1 86 ? 10.735 -1.479 -1.955 1.00 97.75 86 VAL A C 1
ATOM 650 O O . VAL A 1 86 ? 9.666 -1.763 -1.428 1.00 97.75 86 VAL A O 1
ATOM 653 N N . ARG A 1 87 ? 11.201 -0.230 -1.977 1.00 97.75 87 ARG A N 1
ATOM 654 C CA . ARG A 1 87 ? 10.434 0.916 -1.486 1.00 97.75 87 ARG A CA 1
ATOM 655 C C . ARG A 1 87 ? 9.652 1.548 -2.642 1.00 97.75 87 ARG A C 1
ATOM 657 O O . ARG A 1 87 ? 10.272 1.877 -3.656 1.00 97.75 87 ARG A O 1
ATOM 664 N N . PRO A 1 88 ? 8.339 1.789 -2.507 1.00 97.56 88 PRO A N 1
ATOM 665 C CA . PRO A 1 88 ? 7.576 2.436 -3.573 1.00 97.56 88 PRO A CA 1
ATOM 666 C C . PRO A 1 88 ? 7.953 3.918 -3.733 1.00 97.56 88 PRO A C 1
ATOM 668 O O . PRO A 1 88 ? 7.933 4.450 -4.839 1.00 97.56 88 PRO A O 1
ATOM 671 N N . GLY A 1 89 ? 8.368 4.585 -2.650 1.00 95.94 89 GLY A N 1
ATOM 672 C CA . GLY A 1 89 ? 8.780 5.988 -2.699 1.00 95.94 89 GLY A CA 1
ATOM 673 C C . GLY A 1 89 ? 7.659 6.889 -3.217 1.00 95.94 89 GLY A C 1
ATOM 674 O O . GLY A 1 89 ? 6.482 6.633 -2.967 1.00 95.94 89 GLY A O 1
ATOM 6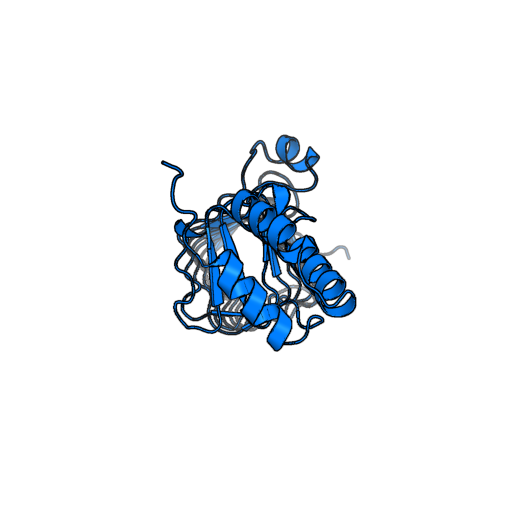75 N N . ALA A 1 90 ? 8.021 7.947 -3.936 1.00 96.44 90 ALA A N 1
ATOM 676 C CA . ALA A 1 90 ? 7.058 8.868 -4.534 1.00 96.44 90 ALA A CA 1
ATOM 677 C C . ALA A 1 90 ? 6.445 8.342 -5.846 1.00 96.44 90 ALA A C 1
ATOM 679 O O . ALA A 1 90 ? 5.868 9.127 -6.586 1.00 96.44 90 ALA A O 1
ATOM 680 N N . ALA A 1 91 ? 6.601 7.051 -6.170 1.00 98.31 91 ALA A N 1
ATOM 681 C CA . ALA A 1 91 ? 6.123 6.500 -7.432 1.00 98.31 91 ALA A CA 1
ATOM 682 C C . ALA A 1 91 ? 4.621 6.740 -7.629 1.00 98.31 91 ALA A C 1
ATOM 684 O O . ALA A 1 91 ? 3.825 6.632 -6.690 1.00 98.31 91 ALA A O 1
ATOM 685 N N . ARG A 1 92 ? 4.255 7.036 -8.876 1.00 98.62 92 ARG A N 1
ATOM 686 C CA . ARG A 1 92 ? 2.870 7.132 -9.324 1.00 98.62 92 ARG A CA 1
ATOM 687 C C . ARG A 1 92 ? 2.544 5.932 -10.199 1.00 98.62 92 ARG A C 1
ATOM 689 O O . ARG A 1 92 ? 3.125 5.783 -11.275 1.00 98.62 92 ARG A O 1
ATOM 696 N N . PHE A 1 93 ? 1.609 5.108 -9.743 1.00 98.94 93 PHE A N 1
ATOM 697 C CA . PHE A 1 93 ? 1.075 3.979 -10.494 1.00 98.94 93 PHE A CA 1
ATOM 698 C C . PHE A 1 93 ? -0.315 4.337 -11.013 1.00 98.94 93 PHE A C 1
ATOM 700 O O . PHE A 1 93 ? -1.186 4.728 -10.240 1.00 98.94 93 PHE A O 1
ATOM 707 N N . GLU A 1 94 ? -0.514 4.215 -12.320 1.00 98.88 94 GLU A N 1
ATOM 708 C CA . GLU A 1 94 ? -1.773 4.538 -12.987 1.00 98.88 94 GLU A CA 1
ATOM 709 C C . GLU A 1 94 ? -2.176 3.386 -13.909 1.00 98.88 94 GLU A C 1
ATOM 711 O O . GLU A 1 94 ? -1.392 2.966 -14.764 1.00 98.88 94 GLU A O 1
ATOM 716 N N . GLY A 1 95 ? -3.364 2.817 -13.705 1.00 98.88 95 GLY A N 1
ATOM 717 C CA . GLY A 1 95 ? -3.838 1.662 -14.471 1.00 98.88 95 GLY A CA 1
ATOM 718 C C . GLY A 1 95 ? -2.979 0.401 -14.306 1.00 98.88 95 GLY A C 1
ATOM 719 O O . GLY A 1 95 ? -2.951 -0.439 -15.205 1.00 98.88 95 GLY A O 1
ATOM 720 N N . CYS A 1 96 ? -2.200 0.289 -13.225 1.00 98.94 96 CYS A N 1
ATOM 721 C CA . CYS A 1 96 ? -1.280 -0.830 -13.008 1.00 98.94 96 CYS A CA 1
ATOM 722 C C . CYS A 1 96 ? -1.967 -2.030 -12.345 1.00 98.94 96 CYS A C 1
ATOM 724 O O . CYS A 1 96 ? -2.995 -1.897 -11.685 1.00 98.94 96 CYS A O 1
ATOM 726 N N . ARG A 1 97 ? -1.365 -3.214 -12.480 1.00 98.94 97 ARG A N 1
ATOM 727 C CA . ARG A 1 97 ? -1.883 -4.462 -11.900 1.00 98.94 97 ARG A CA 1
ATOM 728 C C . ARG A 1 97 ? -0.854 -5.107 -10.974 1.00 98.94 97 ARG A C 1
ATOM 730 O O . ARG A 1 97 ? 0.314 -5.203 -11.346 1.00 98.94 97 ARG A O 1
ATOM 737 N N . PHE A 1 98 ? -1.289 -5.548 -9.796 1.00 98.94 98 PHE A N 1
ATOM 738 C CA . PHE A 1 98 ? -0.449 -6.108 -8.729 1.00 98.94 98 PHE A CA 1
ATOM 739 C C . PHE A 1 98 ? -0.940 -7.488 -8.265 1.00 98.94 98 PHE A C 1
ATOM 741 O O . PHE A 1 98 ? -0.833 -7.839 -7.090 1.00 98.94 98 PHE A O 1
ATOM 748 N N . ASP A 1 99 ? -1.495 -8.297 -9.165 1.00 98.81 99 ASP A N 1
ATOM 749 C CA . ASP A 1 99 ? -2.179 -9.531 -8.773 1.00 98.81 99 ASP A CA 1
ATOM 750 C C . ASP A 1 99 ? -1.191 -10.575 -8.271 1.00 98.81 99 ASP A C 1
ATOM 752 O O . ASP A 1 99 ? -0.278 -10.994 -8.984 1.00 98.81 99 ASP A O 1
ATOM 756 N N . GLY A 1 100 ? -1.359 -10.996 -7.020 1.00 98.69 100 GLY A N 1
ATOM 757 C CA . GLY A 1 100 ? -0.430 -11.895 -6.345 1.00 98.69 100 GLY A CA 1
ATOM 758 C C . GLY A 1 100 ? 0.965 -11.297 -6.136 1.00 98.69 100 GLY A C 1
ATOM 759 O O . GLY A 1 100 ? 1.895 -12.043 -5.821 1.00 98.69 100 GLY A O 1
ATOM 760 N N . ALA A 1 101 ? 1.142 -9.984 -6.330 1.00 98.69 101 ALA A N 1
ATOM 761 C CA . ALA A 1 101 ? 2.398 -9.310 -6.043 1.00 98.69 101 ALA A CA 1
ATOM 762 C C . ALA A 1 101 ? 2.665 -9.309 -4.532 1.00 98.69 101 ALA A C 1
ATOM 764 O O . ALA A 1 101 ? 1.769 -9.108 -3.714 1.00 98.69 101 ALA A O 1
ATOM 765 N N . ARG A 1 102 ? 3.924 -9.514 -4.148 1.00 98.69 102 ARG A N 1
ATOM 766 C CA . ARG A 1 102 ? 4.352 -9.497 -2.749 1.00 98.69 102 ARG A CA 1
ATOM 767 C C . ARG A 1 102 ? 4.843 -8.103 -2.389 1.00 98.69 102 ARG A C 1
ATOM 769 O O . ARG A 1 102 ? 6.002 -7.771 -2.641 1.00 98.69 102 ARG A O 1
ATOM 776 N N . LEU A 1 103 ? 3.945 -7.317 -1.806 1.00 98.44 103 LEU A N 1
ATOM 777 C CA . LEU A 1 103 ? 4.173 -5.933 -1.374 1.00 98.44 103 LEU A CA 1
ATOM 778 C C . LEU A 1 103 ? 4.337 -5.825 0.155 1.00 98.44 103 LEU A C 1
ATOM 780 O O . LEU A 1 103 ? 4.105 -4.766 0.732 1.00 98.44 103 LEU A O 1
ATOM 784 N N . ASP A 1 104 ? 4.680 -6.940 0.813 1.00 98.25 104 ASP A N 1
ATOM 785 C CA . ASP A 1 104 ? 4.693 -7.068 2.272 1.00 98.25 104 ASP A CA 1
ATOM 786 C C . ASP A 1 104 ? 5.482 -5.913 2.924 1.00 98.25 104 ASP A C 1
ATOM 788 O O . ASP A 1 104 ? 6.667 -5.730 2.637 1.00 98.25 104 ASP A O 1
ATOM 792 N N . GLY A 1 105 ? 4.840 -5.141 3.806 1.00 97.94 105 GLY A N 1
ATOM 793 C CA . GLY A 1 105 ? 5.494 -4.056 4.547 1.00 97.94 105 GLY A CA 1
ATOM 794 C C . GLY A 1 105 ? 5.634 -2.729 3.790 1.00 97.94 105 GLY A C 1
ATOM 795 O O . GLY A 1 105 ? 6.367 -1.844 4.240 1.00 97.94 105 GLY A O 1
ATOM 796 N N . TRP A 1 106 ? 5.000 -2.569 2.625 1.00 98.25 106 TRP A N 1
ATOM 797 C CA . TRP A 1 106 ? 5.098 -1.330 1.853 1.00 98.25 106 TRP A CA 1
ATOM 798 C C . TRP A 1 106 ? 4.554 -0.116 2.618 1.00 98.25 106 TRP A C 1
ATOM 800 O O . TRP A 1 106 ? 3.376 -0.035 2.956 1.00 98.25 106 TRP A O 1
ATOM 810 N N . LEU A 1 107 ? 5.417 0.883 2.818 1.00 97.56 107 LEU A N 1
ATOM 811 C CA . LEU A 1 107 ? 5.064 2.169 3.422 1.00 97.56 107 LEU A CA 1
ATOM 812 C C . LEU A 1 107 ? 4.796 3.208 2.325 1.00 97.56 107 LEU A C 1
ATOM 814 O O . LEU A 1 107 ? 5.703 3.909 1.867 1.00 97.56 107 LEU A O 1
ATOM 818 N N . CYS A 1 108 ? 3.540 3.312 1.903 1.00 97.94 108 CYS A N 1
ATOM 819 C CA . CYS A 1 108 ? 3.076 4.171 0.814 1.00 97.94 108 CYS A CA 1
ATOM 820 C C . CYS A 1 108 ? 2.692 5.568 1.327 1.00 97.94 108 CYS A C 1
ATOM 822 O O . CYS A 1 108 ? 1.577 6.052 1.132 1.00 97.94 108 CYS A O 1
ATOM 824 N N . PHE A 1 109 ? 3.625 6.232 2.017 1.00 97.00 109 PHE A N 1
ATOM 825 C CA . PHE A 1 109 ? 3.389 7.561 2.598 1.00 97.00 109 PHE A CA 1
ATOM 826 C C . PHE A 1 109 ? 3.317 8.684 1.565 1.00 97.00 109 PHE A C 1
ATOM 828 O O . PHE A 1 109 ? 2.694 9.716 1.808 1.00 97.00 109 PHE A O 1
ATOM 835 N N . VAL A 1 110 ? 3.976 8.498 0.425 1.00 97.12 110 VAL A N 1
ATOM 836 C CA . VAL A 1 110 ? 4.066 9.483 -0.663 1.00 97.12 110 VAL A CA 1
ATOM 837 C C . VAL A 1 110 ? 3.798 8.855 -2.033 1.00 97.12 110 VAL A C 1
ATOM 839 O O . VAL A 1 110 ? 4.048 9.482 -3.056 1.00 97.12 110 VAL A O 1
ATOM 842 N N . THR A 1 111 ? 3.314 7.617 -2.056 1.00 98.31 111 THR A N 1
ATOM 843 C CA . THR A 1 111 ? 3.007 6.863 -3.276 1.00 98.31 111 THR A CA 1
ATOM 844 C C . THR A 1 111 ? 1.591 7.186 -3.738 1.00 98.31 111 THR A C 1
ATOM 846 O O . THR A 1 111 ? 0.718 7.453 -2.912 1.00 98.31 111 THR A O 1
ATOM 849 N N . GLU A 1 112 ? 1.362 7.152 -5.045 1.00 98.69 112 GLU A N 1
ATOM 850 C CA . GLU A 1 112 ? 0.042 7.348 -5.647 1.00 98.69 112 GLU A CA 1
ATOM 851 C C . GLU A 1 112 ? -0.400 6.091 -6.402 1.00 98.69 112 GLU A C 1
ATOM 853 O O . GLU A 1 112 ? 0.409 5.470 -7.097 1.00 98.69 112 GLU A O 1
ATOM 858 N N . PHE A 1 113 ? -1.683 5.745 -6.279 1.00 98.88 113 PHE A N 1
ATOM 859 C CA . PHE A 1 113 ? -2.322 4.617 -6.961 1.00 98.88 113 PHE A CA 1
ATOM 860 C C . PHE A 1 113 ? -3.639 5.081 -7.582 1.00 98.88 113 PHE A C 1
ATOM 862 O O . PHE A 1 113 ? -4.566 5.470 -6.872 1.00 98.88 113 PHE A O 1
ATOM 869 N N . ILE A 1 114 ? -3.713 5.067 -8.905 1.00 98.94 114 ILE A N 1
ATOM 870 C CA . ILE A 1 114 ? -4.877 5.522 -9.658 1.00 98.94 114 ILE A CA 1
ATOM 871 C C . ILE A 1 114 ? -5.328 4.376 -10.543 1.00 98.94 114 ILE A C 1
ATOM 873 O O . ILE A 1 114 ? -4.521 3.849 -11.311 1.00 98.94 114 ILE A O 1
ATOM 877 N N . ASP A 1 115 ? -6.592 3.979 -10.426 1.00 98.94 115 ASP A N 1
ATOM 878 C CA . ASP A 1 115 ? -7.199 2.933 -11.256 1.00 98.94 115 ASP A CA 1
ATOM 879 C C . ASP A 1 115 ? -6.371 1.630 -11.290 1.00 98.94 115 ASP A C 1
ATOM 881 O O . ASP A 1 115 ? -6.283 0.949 -12.314 1.00 98.94 115 ASP A O 1
ATOM 885 N N . CYS A 1 116 ? -5.688 1.301 -10.187 1.00 98.94 116 CYS A N 1
ATOM 886 C CA . CYS A 1 116 ? -4.868 0.098 -10.088 1.00 98.94 116 CYS A CA 1
ATOM 887 C C . CYS A 1 116 ? -5.690 -1.093 -9.592 1.00 98.94 116 CYS A C 1
ATOM 889 O O . CYS A 1 116 ? -6.648 -0.940 -8.842 1.00 98.94 116 CYS A O 1
ATOM 891 N N . HIS A 1 117 ? -5.276 -2.299 -9.964 1.00 98.94 117 HIS A N 1
ATOM 892 C CA . HIS A 1 117 ? -5.927 -3.533 -9.534 1.00 98.94 117 HIS A CA 1
ATOM 893 C C . HIS A 1 117 ? -5.009 -4.350 -8.623 1.00 98.94 117 HIS A C 1
ATOM 895 O O . HIS A 1 117 ? -3.836 -4.572 -8.941 1.00 98.94 117 HIS A O 1
ATOM 901 N N . PHE A 1 118 ? -5.566 -4.817 -7.509 1.00 98.88 118 PHE A N 1
ATOM 902 C CA . PHE A 1 118 ? -4.904 -5.654 -6.522 1.00 98.88 118 PHE A CA 1
ATOM 903 C C . PHE A 1 118 ? -5.730 -6.915 -6.275 1.00 98.88 118 PHE A C 1
ATOM 905 O O . PHE A 1 118 ? -6.929 -6.855 -6.006 1.00 98.88 118 PHE A O 1
ATOM 912 N N . ALA A 1 119 ? -5.069 -8.070 -6.305 1.00 98.62 119 ALA A N 1
ATOM 913 C CA . ALA A 1 119 ? -5.691 -9.340 -5.959 1.00 98.62 119 ALA A CA 1
ATOM 914 C C . ALA A 1 119 ? -4.728 -10.251 -5.202 1.00 98.62 119 ALA A C 1
ATOM 916 O O . ALA A 1 119 ? -3.509 -10.182 -5.380 1.00 98.62 119 ALA A O 1
ATOM 917 N N . GLY A 1 120 ? -5.287 -11.146 -4.392 1.00 98.38 120 GLY A N 1
ATOM 918 C CA . GLY A 1 120 ? -4.521 -12.007 -3.502 1.00 98.38 120 GLY A CA 1
ATOM 919 C C . GLY A 1 120 ? -4.032 -11.273 -2.249 1.00 98.38 120 GLY A C 1
ATOM 920 O O . GLY A 1 120 ? -4.533 -10.199 -1.911 1.00 98.38 120 GLY A O 1
ATOM 921 N N . PRO A 1 121 ? -3.083 -11.859 -1.506 1.00 98.12 121 PRO A N 1
ATOM 922 C CA . PRO A 1 121 ? -2.768 -11.376 -0.174 1.00 98.12 121 PRO A CA 1
ATOM 923 C C . PRO A 1 121 ? -1.852 -10.153 -0.187 1.00 98.12 121 PRO A C 1
ATOM 925 O O . PRO A 1 121 ? -0.713 -10.224 -0.649 1.00 98.12 121 PRO A O 1
ATOM 928 N N . LEU A 1 122 ? -2.323 -9.070 0.428 1.00 98.44 122 LEU A N 1
ATOM 929 C CA . LEU A 1 122 ? -1.549 -7.872 0.738 1.00 98.44 122 LEU A CA 1
ATOM 930 C C . LEU A 1 122 ? -1.253 -7.851 2.236 1.00 98.44 122 LEU A C 1
ATOM 932 O O . LEU A 1 122 ? -2.153 -8.067 3.044 1.00 98.44 122 LEU A O 1
ATOM 936 N N . ARG A 1 123 ? 0.009 -7.623 2.612 1.00 98.19 123 ARG A N 1
ATOM 937 C CA . ARG A 1 123 ? 0.463 -7.753 4.003 1.00 98.19 123 ARG A CA 1
ATOM 938 C C . ARG A 1 123 ? 1.120 -6.487 4.517 1.00 98.19 123 ARG A C 1
ATOM 940 O O . ARG A 1 123 ? 2.033 -5.985 3.870 1.00 98.19 123 ARG A O 1
ATOM 947 N N . GLU A 1 124 ? 0.719 -6.034 5.701 1.00 97.12 124 GLU A N 1
ATOM 948 C CA . GLU A 1 124 ? 1.426 -4.994 6.469 1.00 97.12 124 GLU A CA 1
ATOM 949 C C . GLU A 1 124 ? 1.705 -3.712 5.655 1.00 97.12 124 GLU A C 1
ATOM 951 O O . GLU A 1 124 ? 2.741 -3.065 5.808 1.00 97.12 124 GLU A O 1
ATOM 956 N N . MET A 1 125 ? 0.818 -3.380 4.714 1.00 97.69 125 MET A N 1
ATOM 957 C CA . MET A 1 125 ? 0.978 -2.235 3.820 1.00 97.69 125 MET A CA 1
ATOM 958 C C . MET A 1 125 ? 0.249 -1.026 4.397 1.00 97.69 125 MET A C 1
ATOM 960 O O . MET A 1 125 ? -0.913 -1.115 4.773 1.00 97.69 125 MET A O 1
ATOM 964 N N . VAL A 1 126 ? 0.903 0.130 4.410 1.00 97.88 126 VAL A N 1
ATOM 965 C CA . VAL A 1 126 ? 0.292 1.385 4.860 1.00 97.88 126 VAL A CA 1
ATOM 966 C C . VAL A 1 126 ? 0.090 2.292 3.660 1.00 97.88 126 VAL A C 1
ATOM 968 O O . VAL A 1 126 ? 1.056 2.628 2.978 1.00 97.88 126 VAL A O 1
ATOM 971 N N . VAL A 1 127 ? -1.145 2.724 3.424 1.00 98.44 127 VAL A N 1
ATOM 972 C CA . VAL A 1 127 ? -1.530 3.647 2.355 1.00 98.44 127 VAL A CA 1
ATOM 973 C C . VAL A 1 127 ? -1.997 4.955 2.973 1.00 98.44 127 VAL A C 1
ATOM 975 O O . VAL A 1 127 ? -2.968 4.998 3.726 1.00 98.44 127 VAL A O 1
ATOM 978 N N . SER A 1 128 ? -1.287 6.036 2.661 1.00 98.06 128 SER A N 1
ATOM 979 C CA . SER A 1 128 ? -1.545 7.352 3.241 1.00 98.06 128 SER A CA 1
ATOM 980 C C . SER A 1 128 ? -2.280 8.255 2.258 1.00 98.06 128 SER A C 1
ATOM 982 O O . SER A 1 128 ? -1.865 8.368 1.109 1.00 98.06 128 SER A O 1
ATOM 984 N N . GLY A 1 129 ? -3.313 8.972 2.698 1.00 97.94 129 GLY A N 1
ATOM 985 C CA . GLY A 1 129 ? -4.020 9.966 1.877 1.00 97.94 129 GLY A CA 1
ATOM 986 C C . GLY A 1 129 ? -3.262 11.287 1.733 1.00 97.94 129 GLY A C 1
ATOM 987 O O . GLY A 1 129 ? -3.532 12.083 0.831 1.00 97.94 129 GLY A O 1
ATOM 988 N N . ARG A 1 130 ? -2.272 11.523 2.598 1.00 96.75 130 ARG A N 1
ATOM 989 C CA . ARG A 1 130 ? -1.439 12.732 2.618 1.00 96.75 130 ARG A CA 1
ATOM 990 C C . ARG A 1 130 ? 0.048 12.381 2.669 1.00 96.75 130 ARG A C 1
ATOM 992 O O . ARG A 1 130 ? 0.401 11.404 3.335 1.00 96.75 130 ARG A O 1
ATOM 999 N N . PRO A 1 131 ? 0.930 13.180 2.043 1.00 96.25 131 PRO A N 1
ATOM 1000 C CA . PRO A 1 131 ? 2.371 13.018 2.187 1.00 96.25 131 PRO A CA 1
ATOM 1001 C C . PRO A 1 131 ? 2.821 12.965 3.652 1.00 96.25 131 PRO A C 1
ATOM 1003 O O . PRO A 1 131 ? 2.396 13.777 4.477 1.00 96.25 131 PRO A O 1
ATOM 1006 N N . PHE A 1 132 ? 3.704 12.018 3.970 1.00 94.19 132 PHE A N 1
ATOM 1007 C CA . PHE A 1 132 ? 4.363 11.930 5.273 1.00 94.19 132 PHE A CA 1
ATOM 1008 C C . PHE A 1 132 ? 5.868 11.617 5.110 1.00 94.19 132 PHE A C 1
ATOM 1010 O O . PHE A 1 132 ? 6.219 10.791 4.262 1.00 94.19 132 PHE A O 1
ATOM 1017 N N . PRO A 1 133 ? 6.768 12.245 5.898 1.00 93.31 133 PRO A N 1
ATOM 1018 C CA . PRO A 1 133 ? 6.501 13.316 6.872 1.00 93.31 133 PRO A CA 1
ATOM 1019 C C . PRO A 1 133 ? 5.990 14.611 6.206 1.00 93.31 133 PRO A C 1
ATOM 1021 O O . PRO A 1 133 ? 6.139 14.753 4.993 1.00 93.31 133 PRO A O 1
ATOM 1024 N N . PRO A 1 134 ? 5.402 15.565 6.961 1.00 88.88 134 PRO A N 1
ATOM 1025 C CA . PRO A 1 134 ? 4.761 16.760 6.396 1.00 88.88 134 PRO A CA 1
ATOM 1026 C C . PRO A 1 134 ? 5.625 17.569 5.418 1.00 88.88 134 PRO A C 1
ATOM 1028 O O . PRO A 1 134 ? 5.092 18.059 4.426 1.00 88.88 134 PRO A O 1
ATOM 1031 N N . ALA A 1 135 ? 6.947 17.622 5.632 1.00 89.44 135 ALA A N 1
ATOM 1032 C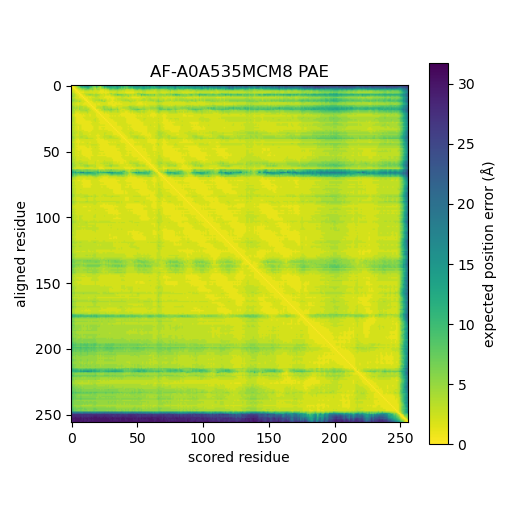 CA . ALA A 1 135 ? 7.911 18.278 4.738 1.00 89.44 135 ALA A CA 1
ATOM 1033 C C . ALA A 1 135 ? 7.838 17.781 3.280 1.00 89.44 135 ALA A C 1
ATOM 1035 O O . ALA A 1 135 ? 8.112 18.524 2.344 1.00 89.44 135 ALA A O 1
ATOM 1036 N N . ARG A 1 136 ? 7.386 16.539 3.062 1.00 91.75 136 ARG A N 1
ATOM 1037 C CA . ARG A 1 136 ? 7.207 15.973 1.717 1.00 91.75 136 ARG A CA 1
ATOM 1038 C C . ARG A 1 136 ? 6.119 16.680 0.908 1.00 91.75 136 ARG A C 1
ATOM 1040 O O . ARG A 1 136 ? 6.124 16.568 -0.310 1.00 91.75 136 ARG A O 1
ATOM 1047 N N . THR A 1 137 ? 5.197 17.388 1.560 1.00 89.12 137 THR A N 1
ATOM 1048 C CA . THR A 1 137 ? 4.150 18.177 0.893 1.00 89.12 137 THR A CA 1
ATOM 1049 C C . THR A 1 137 ? 4.757 19.253 -0.004 1.00 89.12 137 THR A C 1
ATOM 1051 O O . THR A 1 137 ? 4.342 19.403 -1.152 1.00 89.12 137 THR A O 1
ATOM 1054 N N . GLU A 1 138 ? 5.759 19.971 0.508 1.00 88.69 138 GLU A N 1
ATOM 1055 C CA . GLU A 1 138 ? 6.456 21.037 -0.217 1.00 88.69 138 GLU A CA 1
ATOM 1056 C C . GLU A 1 138 ? 7.342 20.450 -1.322 1.00 88.69 138 GLU A C 1
ATOM 1058 O O . GLU A 1 138 ? 7.213 20.856 -2.474 1.00 88.69 138 GLU A O 1
ATOM 1063 N N . ASP A 1 139 ? 8.140 19.418 -1.007 1.00 89.12 139 ASP A N 1
ATOM 1064 C CA . ASP A 1 139 ? 9.008 18.713 -1.972 1.00 89.12 139 ASP A CA 1
ATOM 1065 C C . ASP A 1 139 ? 8.252 18.200 -3.211 1.00 89.12 139 ASP A C 1
ATOM 1067 O O . ASP A 1 139 ? 8.785 18.152 -4.326 1.00 89.12 139 ASP A O 1
ATOM 1071 N N . LEU A 1 140 ? 7.024 17.727 -2.991 1.00 90.44 140 LEU A N 1
ATOM 1072 C CA . LEU A 1 140 ? 6.183 17.119 -4.019 1.00 90.44 140 LEU A CA 1
ATOM 1073 C C . LEU A 1 140 ? 5.205 18.119 -4.646 1.00 90.44 140 LEU A C 1
ATOM 1075 O O . LEU A 1 140 ? 4.549 17.773 -5.625 1.00 90.44 140 LEU A O 1
ATOM 1079 N N . GLY A 1 141 ? 5.069 19.324 -4.085 1.00 92.56 141 GLY A N 1
ATOM 1080 C CA . GLY A 1 141 ? 4.114 20.330 -4.551 1.00 92.56 141 GLY A CA 1
ATOM 1081 C C . GLY A 1 141 ? 2.646 19.900 -4.446 1.00 92.56 141 GLY A C 1
ATOM 1082 O O . GLY A 1 141 ? 1.811 20.382 -5.209 1.00 92.56 141 GLY A O 1
ATOM 1083 N N . ARG A 1 142 ? 2.309 18.976 -3.535 1.00 94.62 142 ARG A N 1
ATOM 1084 C CA . ARG A 1 142 ? 0.943 18.451 -3.362 1.00 94.62 142 ARG A CA 1
ATOM 1085 C C . ARG A 1 142 ? 0.648 18.113 -1.908 1.00 94.62 142 ARG A C 1
ATOM 1087 O O . ARG A 1 142 ? 1.489 17.558 -1.215 1.00 94.62 142 ARG A O 1
ATOM 1094 N N . SER A 1 143 ? -0.575 18.391 -1.463 1.00 95.31 143 SER A N 1
ATOM 1095 C CA . SER A 1 143 ? -1.032 18.143 -0.084 1.00 95.31 143 SER A CA 1
ATOM 1096 C C . SER A 1 143 ? -1.761 16.811 0.106 1.00 95.31 143 SER A C 1
ATOM 1098 O O . SER A 1 143 ? -2.012 16.406 1.239 1.00 95.31 143 SER A O 1
ATOM 1100 N N . ARG A 1 144 ? -2.093 16.112 -0.986 1.00 97.19 144 ARG A N 1
ATOM 1101 C CA . ARG A 1 144 ? -2.746 14.796 -0.980 1.00 97.19 144 ARG A CA 1
ATOM 1102 C C . ARG A 1 144 ? -2.044 13.841 -1.934 1.00 97.19 144 ARG A C 1
ATOM 1104 O O . ARG A 1 144 ? -1.509 14.281 -2.951 1.00 97.19 144 ARG A O 1
ATOM 1111 N N . ASN A 1 145 ? -2.022 12.558 -1.581 1.00 98.00 145 ASN A N 1
ATOM 1112 C CA . ASN A 1 145 ? -1.683 11.470 -2.498 1.00 98.00 145 ASN A CA 1
ATOM 1113 C C . ASN A 1 145 ? -2.932 11.139 -3.323 1.00 98.00 145 ASN A C 1
ATOM 1115 O O . ASN A 1 145 ? -4.006 10.945 -2.754 1.00 98.00 145 ASN A O 1
ATOM 1119 N N . ALA A 1 146 ? -2.803 11.076 -4.648 1.00 98.50 146 ALA A N 1
ATOM 1120 C CA . ALA A 1 146 ? -3.852 10.550 -5.509 1.00 98.50 146 ALA A CA 1
ATOM 1121 C C . ALA A 1 146 ? -3.980 9.033 -5.295 1.00 98.50 146 ALA A C 1
ATOM 1123 O O . ALA A 1 146 ? -3.162 8.253 -5.781 1.00 98.50 146 ALA A O 1
ATOM 1124 N N . VAL A 1 147 ? -4.991 8.636 -4.523 1.00 98.81 147 VAL A N 1
ATOM 1125 C CA . VAL A 1 147 ? -5.347 7.237 -4.278 1.00 98.81 147 VAL A CA 1
ATOM 1126 C C . VAL A 1 147 ? -6.846 7.085 -4.509 1.00 98.81 147 VAL A C 1
ATOM 1128 O O . VAL A 1 147 ? -7.632 7.430 -3.631 1.00 98.81 147 VAL A O 1
ATOM 1131 N N . TYR A 1 148 ? -7.252 6.647 -5.699 1.00 98.81 148 TYR A N 1
ATOM 1132 C CA . TYR A 1 148 ? -8.660 6.469 -6.081 1.00 98.81 148 TYR A CA 1
ATOM 1133 C C . TYR A 1 148 ? -8.811 5.511 -7.264 1.00 98.81 148 TYR A C 1
ATOM 1135 O O . TYR A 1 148 ? -7.852 5.245 -7.986 1.00 98.81 148 TYR A O 1
ATOM 1143 N N . GLY A 1 149 ? -10.024 4.994 -7.450 1.00 98.81 149 GLY A N 1
ATOM 1144 C CA . GLY A 1 149 ? -10.380 4.072 -8.528 1.00 98.81 149 GLY A CA 1
ATOM 1145 C C . GLY A 1 149 ? -9.739 2.691 -8.402 1.00 98.81 149 GLY A C 1
ATOM 1146 O O . GLY A 1 149 ? -9.857 1.873 -9.309 1.00 98.81 149 GLY A O 1
ATOM 1147 N N . ASN A 1 150 ? -9.052 2.410 -7.291 1.00 98.94 150 ASN A N 1
ATOM 1148 C CA . ASN A 1 150 ? -8.333 1.156 -7.135 1.00 98.94 150 ASN A CA 1
ATOM 1149 C C . ASN A 1 150 ? -9.291 0.016 -6.791 1.00 98.94 150 ASN A C 1
ATOM 1151 O O . ASN A 1 150 ? -10.200 0.183 -5.975 1.00 98.94 150 ASN A O 1
ATOM 1155 N N . ASP A 1 151 ? -9.053 -1.149 -7.384 1.00 98.88 151 ASP A N 1
ATOM 1156 C CA . ASP A 1 151 ? -9.826 -2.360 -7.144 1.00 98.88 151 ASP A CA 1
ATOM 1157 C C . ASP A 1 151 ? -9.091 -3.293 -6.185 1.00 98.88 151 ASP A C 1
ATOM 1159 O O . ASP A 1 151 ? -8.040 -3.844 -6.513 1.00 98.88 151 ASP A O 1
ATOM 1163 N N . PHE A 1 152 ? -9.663 -3.456 -4.998 1.00 98.81 152 PHE A N 1
ATOM 1164 C CA . PHE A 1 152 ? -9.215 -4.361 -3.950 1.00 98.81 152 PHE A CA 1
ATOM 1165 C C . PHE A 1 152 ? -10.213 -5.498 -3.710 1.00 98.81 152 PHE A C 1
ATOM 1167 O O . PHE A 1 152 ? -9.998 -6.280 -2.790 1.00 98.81 152 PHE A O 1
ATOM 1174 N N . ARG A 1 153 ? -11.296 -5.633 -4.493 1.00 98.56 153 ARG A N 1
ATOM 1175 C CA . ARG A 1 153 ? -12.367 -6.615 -4.216 1.00 98.56 153 ARG A CA 1
ATOM 1176 C C . ARG A 1 153 ? -11.866 -8.055 -4.139 1.00 98.56 153 ARG A C 1
ATOM 1178 O O . ARG A 1 153 ? -12.424 -8.857 -3.401 1.00 98.56 153 ARG A O 1
ATOM 1185 N N . ALA A 1 154 ? -10.815 -8.375 -4.893 1.00 98.44 154 ALA A N 1
ATOM 1186 C CA . ALA A 1 154 ? -10.172 -9.688 -4.906 1.00 98.44 154 ALA A CA 1
ATOM 1187 C C . ALA A 1 154 ? -8.908 -9.766 -4.024 1.00 98.44 154 ALA A C 1
ATOM 1189 O O . ALA A 1 154 ? -8.148 -10.735 -4.121 1.00 98.44 154 ALA A O 1
AT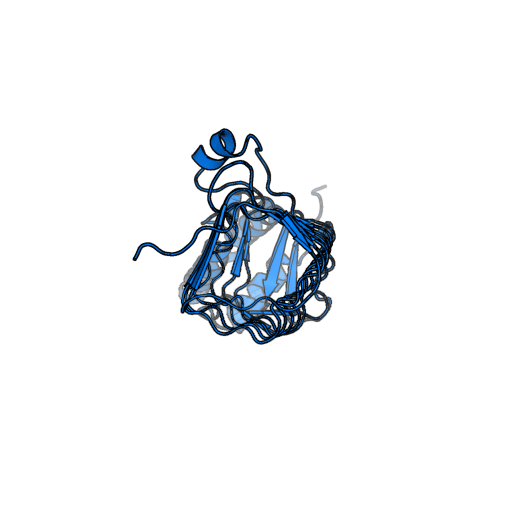OM 1190 N N . ALA A 1 155 ? -8.636 -8.747 -3.204 1.00 98.31 155 ALA A N 1
ATOM 1191 C CA . ALA A 1 155 ? -7.480 -8.690 -2.320 1.00 98.31 155 ALA A CA 1
ATOM 1192 C C . ALA A 1 155 ? -7.818 -9.171 -0.901 1.00 98.31 155 ALA A C 1
ATOM 1194 O O . ALA A 1 155 ? -8.869 -8.869 -0.339 1.00 98.31 155 ALA A O 1
ATOM 1195 N N . GLU A 1 156 ? -6.870 -9.870 -0.280 1.00 97.81 156 GLU A N 1
ATOM 1196 C CA . GLU A 1 156 ? -6.919 -10.206 1.141 1.00 97.81 156 GLU A CA 1
ATOM 1197 C C . GLU A 1 156 ? -6.051 -9.204 1.910 1.00 97.81 156 GLU A C 1
ATOM 1199 O O . GLU A 1 156 ? -4.821 -9.274 1.869 1.00 97.81 156 GLU A O 1
ATOM 1204 N N . LEU A 1 157 ? -6.680 -8.251 2.600 1.00 97.81 157 LEU A N 1
ATOM 1205 C CA . LEU A 1 157 ? -5.996 -7.127 3.240 1.00 97.81 157 LEU A CA 1
ATOM 1206 C C . LEU A 1 157 ? -5.535 -7.490 4.660 1.00 97.81 157 LEU A C 1
ATOM 1208 O O . LEU A 1 157 ? -6.217 -7.224 5.647 1.00 97.81 157 LEU A O 1
ATOM 1212 N N . MET A 1 158 ? -4.373 -8.125 4.787 1.00 95.94 158 MET A N 1
ATOM 1213 C CA . MET A 1 158 ? -3.822 -8.594 6.063 1.00 95.94 158 MET A CA 1
ATOM 1214 C C . MET A 1 158 ? -2.926 -7.523 6.696 1.00 95.94 158 MET A C 1
ATOM 1216 O O . MET A 1 158 ? -1.779 -7.356 6.297 1.00 95.94 158 MET A O 1
ATOM 1220 N N . GLY A 1 159 ? -3.436 -6.772 7.674 1.00 93.94 159 GLY A N 1
ATOM 1221 C CA . GLY A 1 159 ? -2.663 -5.670 8.271 1.00 93.94 159 GLY A CA 1
ATOM 1222 C C . GLY A 1 159 ? -2.424 -4.515 7.292 1.00 93.94 159 GLY A C 1
ATOM 1223 O O . GLY A 1 159 ? -1.437 -3.797 7.403 1.00 93.94 159 GLY A O 1
ATOM 1224 N N . VAL A 1 160 ? -3.300 -4.358 6.294 1.00 97.19 160 VAL A N 1
ATOM 1225 C CA . VAL A 1 160 ? -3.278 -3.191 5.409 1.00 97.19 160 VAL A CA 1
ATOM 1226 C C . VAL A 1 160 ? -4.026 -2.049 6.085 1.00 97.19 160 VAL A C 1
ATOM 1228 O O . VAL A 1 160 ? -5.149 -2.232 6.558 1.00 97.19 160 VAL A O 1
ATOM 1231 N N . GLU A 1 161 ? -3.410 -0.876 6.114 1.00 96.69 161 GLU A N 1
ATOM 1232 C CA . GLU A 1 161 ? -3.940 0.311 6.773 1.00 96.69 161 GLU A CA 1
ATOM 1233 C C . GLU A 1 161 ? -4.161 1.437 5.759 1.00 96.69 161 GLU A C 1
ATOM 1235 O O . GLU A 1 161 ? -3.238 1.833 5.047 1.00 96.69 161 GLU A O 1
ATOM 1240 N N . PHE A 1 162 ? -5.374 1.991 5.730 1.00 97.88 162 PHE A N 1
ATOM 1241 C CA . PHE A 1 162 ? -5.697 3.222 5.006 1.00 97.88 162 PHE A CA 1
ATOM 1242 C C . PHE A 1 162 ? -5.800 4.369 6.010 1.00 97.88 162 PHE A C 1
ATOM 1244 O O . PHE A 1 162 ? -6.680 4.369 6.872 1.00 97.88 162 PHE A O 1
ATOM 1251 N N . VAL A 1 163 ? -4.883 5.330 5.924 1.00 97.69 163 VAL A N 1
ATOM 1252 C CA . VAL A 1 163 ? -4.692 6.360 6.957 1.00 97.69 163 VAL A CA 1
ATOM 1253 C C . VAL A 1 163 ? -4.517 7.748 6.357 1.00 97.69 163 VAL A C 1
ATOM 1255 O O . VAL A 1 163 ? -4.280 7.914 5.160 1.00 97.69 163 VAL A O 1
ATOM 1258 N N . ARG A 1 164 ? -4.554 8.776 7.210 1.00 96.75 164 ARG A N 1
ATOM 1259 C CA . ARG A 1 164 ? -4.234 10.165 6.848 1.00 96.75 164 ARG A CA 1
ATOM 1260 C C . ARG A 1 164 ? -5.143 10.732 5.754 1.00 96.75 164 ARG A C 1
ATOM 1262 O O . ARG A 1 164 ? -4.693 11.483 4.887 1.00 96.75 164 ARG A O 1
ATOM 1269 N N . GLY A 1 165 ? -6.424 10.375 5.806 1.00 97.00 165 GLY A N 1
ATOM 1270 C CA . GLY A 1 165 ? -7.477 10.932 4.962 1.00 97.00 165 GLY A CA 1
ATOM 1271 C C . GLY A 1 165 ? -7.592 10.278 3.588 1.00 97.00 165 GLY A C 1
ATOM 1272 O O . GLY A 1 165 ? -7.833 10.994 2.614 1.00 97.00 165 GLY A O 1
ATOM 1273 N N . ILE A 1 166 ? -7.390 8.959 3.500 1.00 98.19 166 ILE A N 1
ATOM 1274 C CA . ILE A 1 166 ? -7.782 8.176 2.320 1.00 98.19 166 ILE A CA 1
ATOM 1275 C C . ILE A 1 166 ? -9.301 8.220 2.180 1.00 98.19 166 ILE A C 1
ATOM 1277 O O . ILE A 1 166 ? -10.024 7.955 3.140 1.00 98.19 166 ILE A O 1
ATOM 1281 N N . ASP A 1 167 ? -9.780 8.500 0.973 1.00 97.94 167 ASP A N 1
ATOM 1282 C CA . ASP A 1 167 ? -11.179 8.284 0.634 1.00 97.94 167 ASP A CA 1
ATOM 1283 C C . ASP A 1 167 ? -11.394 6.794 0.332 1.00 97.94 167 ASP A C 1
ATOM 1285 O O . ASP A 1 167 ? -11.010 6.287 -0.726 1.00 97.94 167 ASP A O 1
ATOM 1289 N N . VAL A 1 168 ? -11.948 6.081 1.314 1.00 97.81 168 VAL A N 1
ATOM 1290 C CA . VAL A 1 168 ? -12.270 4.650 1.212 1.00 97.81 168 VAL A CA 1
ATOM 1291 C C . VAL A 1 168 ? -13.357 4.408 0.165 1.00 97.81 168 VAL A C 1
ATOM 1293 O O . VAL A 1 168 ? -13.324 3.380 -0.504 1.00 97.81 168 VAL A O 1
ATOM 1296 N N . ASP A 1 169 ? -14.281 5.355 -0.012 1.00 96.69 169 ASP A N 1
ATOM 1297 C CA . ASP A 1 169 ? -15.425 5.205 -0.917 1.00 96.69 169 ASP A CA 1
ATOM 1298 C C . ASP A 1 169 ? -15.043 5.478 -2.374 1.00 96.69 169 ASP A C 1
ATOM 1300 O O . ASP A 1 169 ? -15.739 5.062 -3.297 1.00 96.69 169 ASP A O 1
ATOM 1304 N N . ALA A 1 170 ? -13.892 6.117 -2.588 1.00 98.44 170 ALA A N 1
ATOM 1305 C CA . ALA A 1 170 ? -13.271 6.243 -3.897 1.00 98.44 170 ALA A CA 1
ATOM 1306 C C . ALA A 1 170 ? -12.522 4.972 -4.347 1.00 98.44 170 ALA A C 1
ATOM 1308 O O . ALA A 1 170 ? -11.858 5.012 -5.381 1.00 98.44 170 ALA A O 1
ATOM 1309 N N . GLN A 1 171 ? -12.582 3.864 -3.598 1.00 98.62 171 GLN A N 1
ATOM 1310 C CA . GLN A 1 171 ? -12.005 2.568 -3.984 1.00 98.62 171 GLN A CA 1
ATOM 1311 C C . GLN A 1 171 ? -13.103 1.507 -4.135 1.00 98.62 171 GLN A C 1
ATOM 1313 O O . GLN A 1 171 ? -14.189 1.634 -3.572 1.00 98.62 171 GLN A O 1
ATOM 1318 N N . LEU A 1 172 ? -12.797 0.410 -4.828 1.00 98.69 172 LEU A N 1
ATOM 1319 C CA . LEU A 1 172 ? -13.620 -0.799 -4.809 1.00 98.69 172 LEU A CA 1
ATOM 1320 C C . LEU A 1 172 ? -13.053 -1.751 -3.749 1.00 98.69 172 LEU A C 1
ATOM 1322 O O . LEU A 1 172 ? -12.049 -2.422 -3.980 1.00 98.69 172 LEU A O 1
ATOM 1326 N N . MET A 1 173 ? -13.663 -1.771 -2.567 1.00 98.31 173 MET A N 1
ATOM 1327 C CA . MET A 1 173 ? -13.186 -2.555 -1.421 1.00 98.31 173 MET A CA 1
ATOM 1328 C C . MET A 1 173 ? -13.746 -3.986 -1.413 1.00 98.31 173 MET A C 1
ATOM 1330 O O . MET A 1 173 ? -14.798 -4.218 -2.006 1.00 98.31 173 MET A O 1
ATOM 1334 N N . PRO A 1 174 ? -13.095 -4.947 -0.725 1.00 98.06 174 PRO A N 1
ATOM 1335 C CA . PRO A 1 174 ? -13.712 -6.234 -0.407 1.00 98.06 174 PRO A CA 1
ATOM 1336 C C . PRO A 1 174 ? -15.092 -6.071 0.250 1.00 98.06 174 PRO A C 1
ATOM 1338 O O . PRO A 1 174 ? -15.274 -5.212 1.112 1.00 98.06 174 PRO A O 1
ATOM 1341 N N . GLU A 1 175 ? -16.047 -6.916 -0.141 1.00 93.50 175 GLU A N 1
ATOM 1342 C CA . GLU A 1 175 ? -17.449 -6.838 0.311 1.00 93.50 175 GLU A CA 1
ATOM 1343 C C . GLU A 1 175 ? -17.836 -7.955 1.296 1.00 93.50 175 GLU A C 1
ATOM 1345 O O . GLU A 1 175 ? -18.984 -8.026 1.728 1.00 93.50 175 GLU A O 1
ATOM 1350 N N . ASP A 1 176 ? -16.904 -8.843 1.651 1.00 93.12 176 ASP A N 1
ATOM 1351 C CA . ASP A 1 176 ? -17.174 -9.948 2.573 1.00 93.12 176 ASP A CA 1
ATOM 1352 C C . ASP A 1 176 ? -17.136 -9.535 4.062 1.00 93.12 176 ASP A C 1
ATOM 1354 O O . ASP A 1 176 ? -16.573 -8.509 4.455 1.00 93.12 176 ASP A O 1
ATOM 1358 N N . ASP A 1 177 ? -17.726 -10.379 4.916 1.00 93.31 177 ASP A N 1
ATOM 1359 C CA . ASP A 1 177 ? -17.892 -10.124 6.355 1.00 93.31 177 ASP A CA 1
ATOM 1360 C C . ASP A 1 177 ? -16.577 -10.133 7.161 1.00 93.31 177 ASP A C 1
ATOM 1362 O O . ASP A 1 177 ? -16.579 -9.809 8.361 1.00 93.31 177 ASP A O 1
ATOM 1366 N N . ALA A 1 178 ? -15.443 -10.490 6.540 1.00 95.75 178 ALA A N 1
ATOM 1367 C CA . ALA A 1 178 ? -14.140 -10.424 7.194 1.00 95.75 178 ALA A CA 1
ATOM 1368 C C . ALA A 1 178 ? -13.682 -8.977 7.413 1.00 95.75 178 ALA A C 1
ATOM 1370 O O . ALA A 1 178 ? -12.747 -8.755 8.188 1.00 95.75 178 ALA A O 1
ATOM 1371 N N . TYR A 1 179 ? -14.337 -8.001 6.781 1.00 96.00 179 TYR A N 1
ATOM 1372 C CA . TYR A 1 179 ? -14.016 -6.586 6.896 1.00 96.00 179 TYR A CA 1
ATOM 1373 C C . TYR A 1 179 ? -15.091 -5.806 7.647 1.00 96.00 179 TYR A C 1
ATOM 1375 O O . TYR A 1 179 ? -16.275 -6.141 7.660 1.00 96.00 179 TYR A O 1
ATOM 1383 N N . VAL A 1 180 ? -14.654 -4.735 8.301 1.00 94.81 180 VAL A N 1
ATOM 1384 C CA . VAL A 1 180 ? -15.527 -3.750 8.934 1.00 94.81 180 VAL A CA 1
ATOM 1385 C C . VAL A 1 180 ? -15.270 -2.386 8.316 1.00 94.81 180 VAL A C 1
ATOM 1387 O O . VAL A 1 180 ? -14.123 -1.968 8.138 1.00 94.81 180 VAL A O 1
ATOM 1390 N N . ARG A 1 181 ? -16.362 -1.680 8.014 1.00 95.44 181 ARG A N 1
ATOM 1391 C CA . ARG A 1 181 ? -16.353 -0.289 7.566 1.00 95.44 181 ARG A CA 1
ATOM 1392 C C . ARG A 1 181 ? -16.986 0.578 8.646 1.00 95.44 181 ARG A C 1
ATOM 1394 O O . ARG A 1 181 ? -18.165 0.424 8.954 1.00 95.44 181 ARG A O 1
ATOM 1401 N N . VAL A 1 182 ? -16.211 1.502 9.203 1.00 95.81 182 VAL A N 1
ATOM 1402 C CA . VAL A 1 182 ? -16.655 2.432 10.248 1.00 95.81 182 VAL A CA 1
ATOM 1403 C C . VAL A 1 182 ? -16.606 3.851 9.679 1.00 95.81 182 VAL A C 1
ATOM 1405 O O . VAL A 1 182 ? -15.549 4.481 9.723 1.00 95.81 182 VAL A O 1
ATOM 1408 N N . PRO A 1 183 ? -17.710 4.361 9.103 1.00 95.12 183 PRO A N 1
ATOM 1409 C CA . PRO A 1 183 ? -17.788 5.757 8.688 1.00 95.12 183 PRO A CA 1
ATOM 1410 C C . PRO A 1 183 ? -17.882 6.674 9.913 1.00 95.12 183 PRO A C 1
ATOM 1412 O O . PRO A 1 183 ? -18.364 6.255 10.968 1.00 95.12 183 PRO A O 1
ATOM 1415 N N . GLN A 1 184 ? -17.470 7.937 9.767 1.00 95.19 184 GLN A N 1
ATOM 1416 C CA . GLN A 1 184 ? -17.430 8.912 10.870 1.00 95.19 184 GLN A CA 1
ATOM 1417 C C . GLN A 1 184 ? -16.637 8.372 12.072 1.00 95.19 184 GLN A C 1
ATOM 1419 O O . GLN A 1 184 ? -17.032 8.535 13.234 1.00 95.19 184 GLN A O 1
ATOM 1424 N N . ALA A 1 185 ? -15.537 7.676 11.782 1.00 94.81 185 ALA A N 1
ATOM 1425 C CA . ALA A 1 185 ? -14.758 6.933 12.757 1.00 94.81 185 ALA A CA 1
ATOM 1426 C C . ALA A 1 185 ? -14.371 7.768 13.988 1.00 94.81 185 ALA A C 1
ATOM 1428 O O . ALA A 1 185 ? -14.616 7.279 15.094 1.00 94.81 185 ALA A O 1
ATOM 1429 N N . PRO A 1 186 ? -13.888 9.025 13.872 1.00 94.19 186 PRO A N 1
ATOM 1430 C CA . PRO A 1 186 ? -13.536 9.820 15.050 1.00 94.19 186 PRO A CA 1
ATOM 1431 C C . PRO A 1 186 ? -14.709 10.005 16.027 1.00 94.19 186 PRO A C 1
ATOM 1433 O O . PRO A 1 186 ? -14.561 9.816 17.237 1.00 94.19 186 PRO A O 1
ATOM 1436 N N . ALA A 1 187 ? -15.906 10.304 15.510 1.00 93.94 187 ALA A N 1
ATOM 1437 C CA . ALA A 1 187 ? -17.100 10.501 16.329 1.00 93.94 187 ALA A CA 1
ATOM 1438 C C . ALA A 1 187 ? -17.573 9.192 16.981 1.00 93.94 187 ALA A C 1
ATOM 1440 O O . ALA A 1 187 ? -17.890 9.172 18.175 1.00 93.94 187 ALA A O 1
ATOM 1441 N N . ARG A 1 188 ? -17.586 8.091 16.218 1.00 95.75 188 ARG A N 1
ATOM 1442 C CA . ARG A 1 188 ? -18.014 6.773 16.712 1.00 95.75 188 ARG A CA 1
ATOM 1443 C C . ARG A 1 188 ? -17.048 6.203 17.745 1.00 95.75 188 ARG A C 1
ATOM 1445 O O . ARG A 1 188 ? -17.494 5.705 18.775 1.00 95.75 188 ARG A O 1
ATOM 1452 N N . ILE A 1 189 ? -15.741 6.353 17.533 1.00 95.69 189 ILE A N 1
ATOM 1453 C CA . ILE A 1 189 ? -14.712 5.988 18.516 1.00 95.69 189 ILE A CA 1
ATOM 1454 C C . ILE A 1 189 ? -14.897 6.803 19.800 1.00 95.69 189 ILE A C 1
ATOM 1456 O O . ILE A 1 189 ? -14.883 6.236 20.892 1.00 95.69 189 ILE A O 1
ATOM 1460 N N . GLY A 1 190 ? -15.130 8.115 19.693 1.00 94.88 190 GLY A N 1
ATOM 1461 C CA . GLY A 1 190 ? -15.401 8.963 20.855 1.00 94.88 190 GLY A CA 1
ATOM 1462 C C . GLY A 1 190 ? -16.649 8.539 21.640 1.00 94.88 190 GLY A C 1
ATOM 1463 O O . GLY A 1 190 ? -16.639 8.565 22.870 1.00 94.88 190 GLY A O 1
ATOM 1464 N N . ALA A 1 191 ? -17.717 8.123 20.953 1.00 95.62 191 ALA A N 1
ATOM 1465 C CA . ALA A 1 191 ? -18.917 7.583 21.593 1.00 95.62 191 ALA A CA 1
ATOM 1466 C C . ALA A 1 191 ? -18.659 6.231 22.273 1.00 95.62 191 ALA A C 1
ATOM 1468 O O . ALA A 1 191 ? -19.016 6.067 23.439 1.00 95.62 191 ALA A O 1
ATOM 1469 N N . ALA A 1 192 ? -17.974 5.312 21.588 1.00 96.75 192 ALA A N 1
ATOM 1470 C CA . ALA A 1 192 ? -17.621 4.004 22.131 1.00 96.75 192 ALA A CA 1
ATOM 1471 C C . ALA A 1 192 ? -16.760 4.122 23.399 1.00 96.75 192 ALA A C 1
ATOM 1473 O O . ALA A 1 192 ? -17.003 3.408 24.366 1.00 96.75 192 ALA A O 1
ATOM 1474 N N . ARG A 1 193 ? -15.810 5.069 23.450 1.00 96.81 193 ARG A N 1
ATOM 1475 C CA . ARG A 1 193 ? -14.997 5.338 24.655 1.00 96.81 193 ARG A CA 1
ATOM 1476 C C . ARG A 1 193 ? -15.860 5.671 25.877 1.00 96.81 193 ARG A C 1
ATOM 1478 O O . ARG A 1 193 ? -15.671 5.067 26.928 1.00 96.81 193 ARG A O 1
ATOM 1485 N N . ARG A 1 194 ? -16.856 6.553 25.723 1.00 96.25 194 ARG A N 1
ATOM 1486 C CA . ARG A 1 194 ? -17.787 6.922 26.811 1.00 96.25 194 ARG A CA 1
ATOM 1487 C C . ARG A 1 194 ? -18.635 5.745 27.296 1.00 96.25 194 ARG A C 1
ATOM 1489 O O . ARG A 1 194 ? -18.974 5.678 28.473 1.00 96.25 194 ARG A O 1
ATOM 1496 N N . GLU A 1 195 ? -18.997 4.826 26.403 1.00 96.00 195 GLU A N 1
ATOM 1497 C CA . GLU A 1 195 ? -19.709 3.603 26.783 1.00 96.00 195 GLU A CA 1
ATOM 1498 C C . GLU A 1 195 ? -18.783 2.614 27.508 1.00 96.00 195 GLU A C 1
ATOM 1500 O O . GLU A 1 195 ? -19.156 2.052 28.539 1.00 96.00 195 GLU A O 1
ATOM 1505 N N . ILE A 1 196 ? -17.556 2.431 27.008 1.00 96.81 196 ILE A N 1
ATOM 1506 C CA . ILE A 1 196 ? -16.548 1.535 27.592 1.00 96.81 196 ILE A CA 1
ATOM 1507 C C . ILE A 1 196 ? -16.231 1.921 29.036 1.00 96.81 196 ILE A C 1
ATOM 1509 O O . ILE A 1 196 ? -16.098 1.038 29.879 1.00 96.81 196 ILE A O 1
ATOM 1513 N N . GLU A 1 197 ? -16.165 3.211 29.365 1.00 96.44 197 GLU A N 1
ATOM 1514 C CA . GLU A 1 197 ? -15.931 3.685 30.739 1.00 96.44 197 GLU A CA 1
ATOM 1515 C C . GLU A 1 197 ? -16.908 3.079 31.762 1.00 96.44 197 GLU A C 1
ATOM 1517 O O . GLU A 1 197 ? -16.515 2.807 32.903 1.00 96.44 197 GLU A O 1
ATOM 1522 N N . GLN A 1 198 ? -18.143 2.796 31.332 1.00 96.56 198 GLN A N 1
ATOM 1523 C CA . GLN A 1 198 ? -19.225 2.243 32.150 1.00 96.56 198 GLN A CA 1
ATOM 1524 C C . GLN A 1 198 ? -19.183 0.713 32.270 1.00 96.56 198 GLN A C 1
ATOM 1526 O O . GLN A 1 198 ? -19.989 0.128 32.996 1.00 96.56 198 GLN A O 1
ATOM 1531 N N . TRP A 1 199 ? -18.281 0.027 31.561 1.00 96.88 199 TRP A N 1
ATOM 1532 C CA . TRP A 1 199 ? -18.199 -1.428 31.646 1.00 96.88 199 TRP A CA 1
ATOM 1533 C C . TRP A 1 199 ? -17.728 -1.872 33.042 1.00 96.88 199 TRP A C 1
ATOM 1535 O O . TRP A 1 199 ? -16.770 -1.313 33.581 1.00 96.88 199 TRP A O 1
ATOM 1545 N N . PRO A 1 200 ? -18.347 -2.918 33.619 1.00 96.69 200 PRO A N 1
ATOM 1546 C CA . PRO A 1 200 ? -18.064 -3.329 34.992 1.00 96.69 200 PRO A CA 1
ATOM 1547 C C . PRO A 1 200 ? -16.683 -3.976 35.158 1.00 96.69 200 PRO A C 1
ATOM 1549 O O . PRO A 1 200 ? -16.084 -3.855 36.222 1.00 96.69 200 PRO A O 1
ATOM 1552 N N . ASP A 1 201 ? -16.166 -4.648 34.124 1.00 97.31 201 ASP A N 1
ATOM 1553 C CA . ASP A 1 201 ? -14.868 -5.328 34.159 1.00 97.31 201 ASP A CA 1
ATOM 1554 C C . ASP A 1 201 ? -13.720 -4.374 33.757 1.00 97.31 201 ASP A C 1
ATOM 1556 O O . ASP A 1 201 ? -13.642 -3.961 32.594 1.00 97.31 201 ASP A O 1
ATOM 1560 N N . PRO A 1 202 ? -12.787 -4.037 34.672 1.00 96.88 202 PRO A N 1
ATOM 1561 C CA . PRO A 1 202 ? -11.623 -3.208 34.361 1.00 96.88 202 PRO A CA 1
ATOM 1562 C C . PRO A 1 202 ? -10.704 -3.797 33.283 1.00 96.88 202 PRO A C 1
ATOM 1564 O O . PRO A 1 202 ? -10.115 -3.039 32.514 1.00 96.88 202 PRO A O 1
ATOM 1567 N N . SER A 1 203 ? -10.595 -5.124 33.200 1.00 96.69 203 SER A N 1
ATOM 1568 C CA . SER A 1 203 ? -9.721 -5.795 32.231 1.00 96.69 203 SER A CA 1
ATOM 1569 C C . SER A 1 203 ? -10.282 -5.660 30.819 1.00 96.69 203 SER A C 1
ATOM 1571 O O . SER A 1 203 ? -9.571 -5.247 29.902 1.00 96.69 203 SER A O 1
ATOM 1573 N N . ALA A 1 204 ? -11.583 -5.921 30.649 1.00 96.50 204 ALA A N 1
ATOM 1574 C CA . ALA A 1 204 ? -12.276 -5.688 29.387 1.00 96.50 204 ALA A CA 1
ATOM 1575 C C . ALA A 1 204 ? -12.198 -4.217 28.944 1.00 96.50 204 ALA A C 1
ATOM 1577 O O . ALA A 1 204 ? -11.994 -3.960 27.759 1.00 96.50 204 ALA A O 1
ATOM 1578 N N . ARG A 1 205 ? -12.294 -3.256 29.880 1.00 97.75 205 ARG A N 1
ATOM 1579 C CA . ARG A 1 205 ? -12.117 -1.824 29.575 1.00 97.75 205 ARG A CA 1
ATOM 1580 C C . ARG A 1 205 ? -10.740 -1.515 29.009 1.00 97.75 205 ARG A C 1
ATOM 1582 O O . ARG A 1 205 ? -10.650 -0.874 27.968 1.00 97.75 205 ARG A O 1
ATOM 1589 N N . ALA A 1 206 ? -9.679 -1.996 29.655 1.00 97.75 206 ALA A N 1
ATOM 1590 C CA . ALA A 1 206 ? -8.311 -1.765 29.196 1.00 97.75 206 ALA A CA 1
ATOM 1591 C C . ALA A 1 206 ? -8.054 -2.371 27.804 1.00 97.75 206 ALA A C 1
ATOM 1593 O O . ALA A 1 206 ? -7.422 -1.741 26.956 1.00 97.75 206 ALA A O 1
ATOM 1594 N N . LEU A 1 207 ? -8.586 -3.570 27.541 1.00 98.00 207 LEU A N 1
ATOM 1595 C CA . LEU A 1 207 ? -8.485 -4.217 26.229 1.00 98.00 207 LEU A CA 1
ATOM 1596 C C . LEU A 1 207 ? -9.254 -3.448 25.149 1.00 98.00 207 LEU A C 1
ATOM 1598 O O . LEU A 1 207 ? -8.750 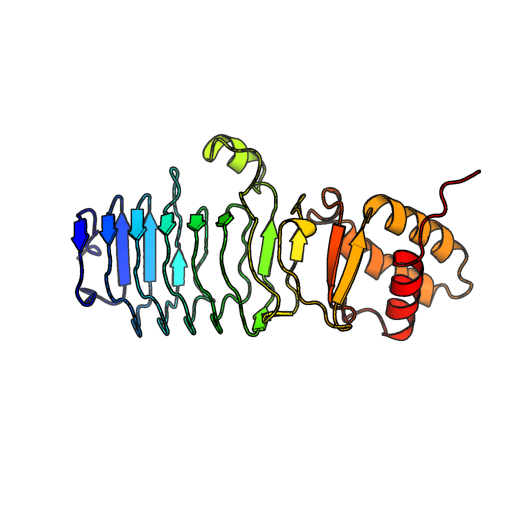-3.273 24.039 1.00 98.00 207 LEU A O 1
ATOM 1602 N N . ALA A 1 208 ? -10.447 -2.956 25.477 1.00 97.62 208 ALA A N 1
ATOM 1603 C CA . ALA A 1 208 ? -11.247 -2.163 24.556 1.00 97.62 208 ALA A CA 1
ATOM 1604 C C . ALA A 1 208 ? -10.598 -0.815 24.232 1.00 97.62 208 ALA A C 1
ATOM 1606 O O . ALA A 1 208 ? -10.532 -0.406 23.074 1.00 97.62 208 ALA A O 1
ATOM 1607 N N . GLU A 1 209 ? -10.040 -0.165 25.245 1.00 96.88 209 GLU A N 1
ATOM 1608 C CA . GLU A 1 209 ? -9.287 1.073 25.100 1.00 96.88 209 GLU A CA 1
ATOM 1609 C C . GLU A 1 209 ? -8.032 0.883 24.230 1.00 96.88 209 GLU A C 1
ATOM 1611 O O . GLU A 1 209 ? -7.743 1.701 23.354 1.00 96.88 209 GLU A O 1
ATOM 1616 N N . SER A 1 210 ? -7.324 -0.239 24.399 1.00 96.38 210 SER A N 1
ATOM 1617 C CA . SER A 1 210 ? -6.193 -0.601 23.539 1.00 96.38 210 SER A CA 1
ATOM 1618 C C . SER A 1 210 ? -6.611 -0.758 22.073 1.00 96.38 210 SER A C 1
ATOM 1620 O O . SER A 1 210 ? -5.927 -0.238 21.187 1.00 96.38 210 SER A O 1
ATOM 1622 N N . MET A 1 211 ? -7.755 -1.402 21.811 1.00 96.50 211 MET A N 1
ATOM 1623 C CA . MET A 1 211 ? -8.310 -1.518 20.460 1.00 96.50 211 MET A CA 1
ATOM 1624 C C . MET A 1 211 ? -8.641 -0.155 19.854 1.00 96.50 211 MET A C 1
ATOM 1626 O O . MET A 1 211 ? -8.233 0.130 18.733 1.00 96.50 211 MET A O 1
ATOM 1630 N N . LEU A 1 212 ? -9.362 0.706 20.575 1.00 96.69 212 LEU A N 1
ATOM 1631 C CA . LEU A 1 212 ? -9.726 2.023 20.053 1.00 96.69 212 LEU A CA 1
ATOM 1632 C C . LEU A 1 212 ? -8.496 2.903 19.826 1.00 96.69 212 LEU A C 1
ATOM 1634 O O . LEU A 1 212 ? -8.437 3.638 18.842 1.00 96.69 212 LEU A O 1
ATOM 1638 N N . SER A 1 213 ? -7.487 2.795 20.689 1.00 95.00 213 SER A N 1
ATOM 1639 C CA . SER A 1 213 ? -6.215 3.498 20.528 1.00 95.00 213 SER A CA 1
ATOM 1640 C C . SER A 1 213 ? -5.450 3.070 19.276 1.00 95.00 213 SER A C 1
ATOM 1642 O O . SER A 1 213 ? -4.840 3.929 18.645 1.00 95.00 213 SER A O 1
ATOM 1644 N N . PHE A 1 214 ? -5.529 1.800 18.855 1.00 93.25 214 PHE A N 1
ATOM 1645 C CA . PHE A 1 214 ? -4.950 1.344 17.582 1.00 93.25 214 PHE A CA 1
ATOM 1646 C C . PHE A 1 214 ? -5.449 2.189 16.397 1.00 93.25 214 PHE A C 1
ATOM 1648 O O . PHE A 1 214 ? -4.653 2.597 15.556 1.00 93.25 214 PHE A O 1
ATOM 1655 N N . TYR A 1 215 ? -6.740 2.530 16.410 1.00 94.69 215 TYR A N 1
ATOM 1656 C CA . TYR A 1 215 ? -7.438 3.306 15.385 1.00 94.69 215 TYR A CA 1
ATOM 1657 C C . TYR A 1 215 ? -7.583 4.805 15.707 1.00 94.69 215 TYR A C 1
ATOM 1659 O O . TYR A 1 215 ? -8.431 5.477 15.130 1.00 94.69 215 TYR A O 1
ATOM 1667 N N . SER A 1 216 ? -6.804 5.343 16.649 1.00 91.19 216 SER A N 1
ATOM 1668 C CA . SER A 1 216 ? -6.862 6.771 17.029 1.00 91.19 216 SER A CA 1
ATOM 1669 C C . SER A 1 216 ? -5.526 7.501 16.872 1.00 91.19 216 SER A C 1
ATOM 1671 O O . SER A 1 216 ? -5.431 8.685 17.179 1.00 91.19 216 SER A O 1
ATOM 1673 N N . ILE A 1 217 ? -4.472 6.800 16.455 1.00 87.00 217 ILE A N 1
ATOM 1674 C CA . ILE A 1 217 ? -3.106 7.333 16.381 1.00 87.00 217 ILE A CA 1
ATOM 1675 C C . ILE A 1 217 ? -2.502 7.059 15.004 1.00 87.00 217 ILE A C 1
ATOM 1677 O O . ILE A 1 217 ? -3.116 6.404 14.169 1.00 87.00 217 ILE A O 1
ATOM 1681 N N . ARG A 1 218 ? -1.263 7.512 14.773 1.00 83.94 218 ARG A N 1
ATOM 1682 C CA . ARG A 1 218 ? -0.477 7.169 13.570 1.00 83.94 218 ARG A CA 1
ATOM 1683 C C . ARG A 1 218 ? -1.193 7.506 12.248 1.00 83.94 218 ARG A C 1
ATOM 1685 O O . ARG A 1 218 ? -0.955 6.861 11.233 1.00 83.94 218 ARG A O 1
ATOM 1692 N N . GLY A 1 219 ? -2.010 8.562 12.241 1.00 90.06 219 GLY A N 1
ATOM 1693 C CA . GLY A 1 219 ? -2.709 9.044 11.054 1.00 90.06 219 GLY A CA 1
ATOM 1694 C C . GLY A 1 219 ? -4.172 8.622 10.947 1.00 90.06 219 GLY A C 1
ATOM 1695 O O . GLY A 1 219 ? -4.851 9.112 10.045 1.00 90.06 219 GLY A O 1
ATOM 1696 N N . TYR A 1 220 ? -4.676 7.759 11.836 1.00 93.50 220 TYR A N 1
ATOM 1697 C CA . TYR A 1 220 ? -6.114 7.479 11.928 1.00 93.50 220 TYR A CA 1
ATOM 1698 C C . TYR A 1 220 ? -6.920 8.654 12.495 1.00 93.50 220 TYR A C 1
ATOM 1700 O O . TYR A 1 220 ? -8.100 8.789 12.200 1.00 93.50 220 TYR A O 1
ATOM 1708 N N . ASP A 1 221 ? -6.282 9.541 13.253 1.00 90.69 221 ASP A N 1
ATOM 1709 C CA . ASP A 1 221 ? -6.855 10.800 13.736 1.00 90.69 221 ASP A CA 1
ATOM 1710 C C . ASP A 1 221 ? -7.276 11.747 12.597 1.00 90.69 221 ASP A C 1
ATOM 1712 O O . ASP A 1 221 ? -8.156 12.586 12.768 1.00 90.69 221 ASP A O 1
ATOM 1716 N N . GLU A 1 222 ? -6.689 11.574 11.412 1.00 92.94 222 GLU A N 1
ATOM 1717 C CA . GLU A 1 222 ? -7.033 12.296 10.185 1.00 92.94 222 GLU A CA 1
ATOM 1718 C C . GLU A 1 222 ? -7.967 11.488 9.252 1.00 92.94 222 GLU A C 1
ATOM 1720 O O . GLU A 1 222 ? -8.241 11.929 8.132 1.00 92.94 222 GLU A O 1
ATOM 1725 N N . GLN A 1 223 ? -8.404 10.288 9.657 1.00 96.31 223 GLN A N 1
ATOM 1726 C CA . GLN A 1 223 ? -9.138 9.335 8.821 1.00 96.31 223 GLN A CA 1
ATOM 1727 C C . GLN A 1 223 ? -10.638 9.322 9.164 1.00 96.31 223 GLN A C 1
ATOM 1729 O O . GLN A 1 223 ? -11.033 8.949 10.265 1.00 96.31 223 GLN A O 1
ATOM 1734 N N . GLU A 1 224 ? -11.489 9.676 8.195 1.00 96.00 224 GLU A N 1
ATOM 1735 C CA . GLU A 1 224 ? -12.951 9.749 8.391 1.00 96.00 224 GLU A CA 1
ATOM 1736 C C . GLU A 1 224 ? -13.643 8.380 8.366 1.00 96.00 224 GLU A C 1
ATOM 1738 O O . GLU A 1 224 ? -14.574 8.132 9.134 1.00 96.00 224 GLU A O 1
ATOM 1743 N N . THR A 1 225 ? -13.182 7.478 7.499 1.00 96.81 225 THR A N 1
ATOM 1744 C CA . THR A 1 225 ? -13.726 6.121 7.365 1.00 96.81 225 THR A CA 1
ATOM 1745 C C . THR A 1 225 ? -12.617 5.115 7.611 1.00 96.81 225 THR A C 1
ATOM 1747 O O . THR A 1 225 ? -11.617 5.114 6.894 1.00 96.81 225 THR A O 1
ATOM 1750 N N . ILE A 1 226 ? -12.796 4.237 8.595 1.00 96.12 226 ILE A N 1
ATOM 1751 C CA . ILE A 1 226 ? -11.906 3.090 8.796 1.00 96.12 226 ILE A CA 1
ATOM 1752 C C . ILE A 1 226 ? -12.436 1.923 7.974 1.00 96.12 226 ILE A C 1
ATOM 1754 O O . ILE A 1 226 ? -13.616 1.587 8.063 1.00 96.12 226 ILE A O 1
ATOM 1758 N N . PHE A 1 227 ? -11.547 1.288 7.218 1.00 96.69 227 PHE A N 1
ATOM 1759 C CA . PHE A 1 227 ? -11.781 -0.001 6.582 1.00 96.69 227 PHE A CA 1
ATOM 1760 C C . PHE A 1 227 ? -10.659 -0.946 6.999 1.00 96.69 227 PHE A C 1
ATOM 1762 O O . PHE A 1 227 ? -9.485 -0.658 6.768 1.00 96.69 227 PHE A O 1
ATOM 1769 N N . THR A 1 228 ? -10.998 -2.032 7.682 1.00 95.31 228 THR A N 1
ATOM 1770 C CA . THR A 1 228 ? -10.006 -2.937 8.277 1.00 95.31 228 THR A CA 1
ATOM 1771 C C . THR A 1 228 ? -10.597 -4.328 8.457 1.00 95.31 228 THR A C 1
ATOM 1773 O O . THR A 1 228 ? -11.815 -4.502 8.391 1.00 95.31 228 THR A O 1
ATOM 1776 N N . ARG A 1 229 ? -9.754 -5.336 8.688 1.00 95.19 229 ARG A N 1
ATOM 1777 C CA . ARG A 1 229 ? -10.251 -6.673 9.014 1.00 95.19 229 ARG A CA 1
ATOM 1778 C C . ARG A 1 229 ? -10.879 -6.695 10.402 1.00 95.19 229 ARG A C 1
ATOM 1780 O O . ARG A 1 229 ? -10.338 -6.148 11.360 1.00 95.19 229 ARG A O 1
ATOM 1787 N N . ARG A 1 230 ? -11.984 -7.423 10.517 1.00 94.81 230 ARG A N 1
ATOM 1788 C CA . ARG A 1 230 ? -12.728 -7.650 11.760 1.00 94.81 230 ARG A CA 1
ATOM 1789 C C . ARG A 1 230 ? -11.894 -8.367 12.828 1.00 94.81 230 ARG A C 1
ATOM 1791 O O . ARG A 1 230 ? -12.099 -8.165 14.024 1.00 94.81 230 ARG A O 1
ATOM 1798 N N . ASP A 1 231 ? -10.940 -9.201 12.420 1.00 94.88 231 ASP A N 1
ATOM 1799 C CA . ASP A 1 231 ? -10.061 -9.934 13.337 1.00 94.88 231 ASP A CA 1
ATOM 1800 C C . ASP A 1 231 ? -8.893 -9.101 13.895 1.00 94.88 231 ASP A C 1
ATOM 1802 O O . ASP A 1 231 ? -8.128 -9.609 14.720 1.00 94.88 231 ASP A O 1
ATOM 1806 N N . LEU A 1 232 ? -8.791 -7.821 13.519 1.00 93.88 232 LEU A N 1
ATOM 1807 C CA . LEU A 1 232 ? -7.792 -6.889 14.029 1.00 93.88 232 LEU A CA 1
ATOM 1808 C C . LEU A 1 232 ? -8.359 -5.941 15.107 1.00 93.88 232 LEU A C 1
ATOM 1810 O O . LEU A 1 232 ? -9.554 -5.654 15.119 1.00 93.88 232 LEU A O 1
ATOM 1814 N N . PRO A 1 233 ? -7.514 -5.456 16.038 1.00 93.69 233 PRO A N 1
ATOM 1815 C CA . PRO A 1 233 ? -6.148 -5.910 16.286 1.00 93.69 233 PRO A CA 1
ATOM 1816 C C . PRO A 1 233 ? -6.139 -7.298 16.949 1.00 93.69 233 PRO A C 1
ATOM 1818 O O . PRO A 1 233 ? -6.858 -7.557 17.916 1.00 93.69 233 PRO A O 1
ATOM 1821 N N . GLY A 1 234 ? -5.280 -8.198 16.461 1.00 92.31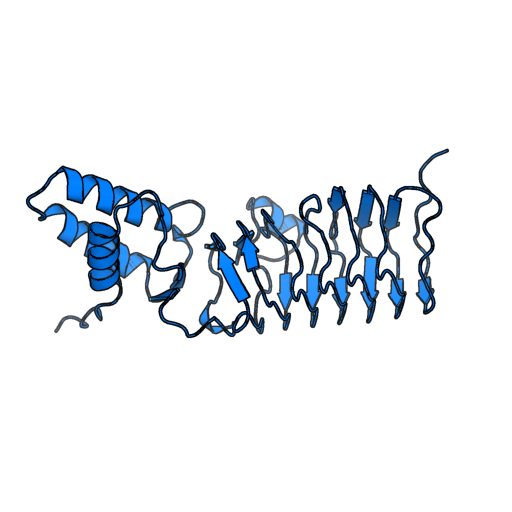 234 GLY A N 1
ATOM 1822 C CA . GLY A 1 234 ? -5.234 -9.595 16.920 1.00 92.31 234 GLY A CA 1
ATOM 1823 C C . GLY A 1 234 ? -4.863 -9.776 18.400 1.00 92.31 234 GLY A C 1
ATOM 1824 O O . GLY A 1 234 ? -5.128 -10.827 18.976 1.00 92.31 234 GLY A O 1
ATOM 1825 N N . THR A 1 235 ? -4.294 -8.744 19.028 1.00 93.81 235 THR A N 1
ATOM 1826 C CA . THR A 1 235 ? -3.932 -8.707 20.453 1.00 93.81 235 THR A CA 1
ATOM 1827 C C . THR A 1 235 ? -5.136 -8.600 21.391 1.00 93.81 235 THR A C 1
ATOM 1829 O O . THR A 1 235 ? -5.005 -8.886 22.580 1.00 93.81 235 THR A O 1
ATOM 1832 N N . VAL A 1 236 ? -6.305 -8.198 20.886 1.00 96.81 236 VAL A N 1
ATOM 1833 C CA . VAL A 1 236 ? -7.529 -8.031 21.680 1.00 96.81 236 VAL A CA 1
ATOM 1834 C C . VAL A 1 236 ? -8.420 -9.264 21.500 1.00 96.81 236 VAL A C 1
ATOM 1836 O O . VAL A 1 236 ? -8.676 -9.641 20.356 1.00 96.81 236 VAL A O 1
ATOM 1839 N N . PRO A 1 237 ? -8.913 -9.913 22.577 1.00 97.00 237 PRO A N 1
ATOM 1840 C CA . PRO A 1 237 ? -9.748 -11.110 22.471 1.00 97.00 237 PRO A CA 1
ATOM 1841 C C . PRO A 1 237 ? -10.998 -10.898 21.609 1.00 97.00 237 PRO A C 1
ATOM 1843 O O . PRO A 1 237 ? -11.643 -9.853 21.695 1.00 97.00 237 PRO A O 1
ATOM 1846 N N . ALA A 1 238 ? -11.387 -11.919 20.836 1.00 96.56 238 ALA A N 1
ATOM 1847 C CA . ALA A 1 238 ? -12.495 -11.834 19.878 1.00 96.56 238 ALA A CA 1
ATOM 1848 C C . ALA A 1 238 ? -13.809 -11.334 20.505 1.00 96.56 238 ALA A C 1
ATOM 1850 O O . ALA A 1 238 ? -14.475 -10.487 19.925 1.00 96.56 238 ALA A O 1
ATOM 1851 N N . GLN A 1 239 ? -14.141 -11.778 21.723 1.00 95.81 239 GLN A N 1
ATOM 1852 C CA . GLN A 1 239 ? -15.343 -11.324 22.433 1.00 95.81 239 GLN A CA 1
ATOM 1853 C C . GLN A 1 239 ? -15.353 -9.804 22.672 1.00 95.81 239 GLN A C 1
ATOM 1855 O O . GLN A 1 239 ? -16.390 -9.159 22.523 1.00 95.81 239 GLN A O 1
ATOM 1860 N N . VAL A 1 240 ? -14.203 -9.227 23.035 1.00 96.81 240 VAL A N 1
ATOM 1861 C CA . VAL A 1 240 ? -14.065 -7.782 23.257 1.00 96.81 240 VAL A CA 1
ATOM 1862 C C . VAL A 1 240 ? -14.113 -7.043 21.920 1.00 96.81 240 VAL A C 1
ATOM 1864 O O . VAL A 1 240 ? -14.825 -6.046 21.814 1.00 96.81 240 VAL A O 1
ATOM 1867 N N . ARG A 1 241 ? -13.436 -7.564 20.884 1.00 96.56 241 ARG A N 1
ATOM 1868 C CA . ARG A 1 241 ? -13.466 -6.974 19.536 1.00 96.56 241 ARG A CA 1
ATOM 1869 C C . ARG A 1 241 ? -14.869 -6.913 18.952 1.00 96.56 241 ARG A C 1
ATOM 1871 O O . ARG A 1 241 ? -15.283 -5.843 18.529 1.00 96.56 241 ARG A O 1
ATOM 1878 N N . GLU A 1 242 ? -15.622 -8.013 18.972 1.00 95.12 242 GLU A N 1
ATOM 1879 C CA . GLU A 1 242 ? -16.979 -8.035 18.408 1.00 95.12 242 GLU A CA 1
ATOM 1880 C C . GLU A 1 242 ? -17.915 -7.067 19.134 1.00 95.12 242 GLU A C 1
ATOM 1882 O O . GLU A 1 242 ? -18.721 -6.388 18.500 1.00 95.12 242 GLU A O 1
ATOM 1887 N N . ARG A 1 243 ? -17.770 -6.925 20.458 1.00 96.00 243 ARG A N 1
ATOM 1888 C CA . ARG A 1 243 ? -18.527 -5.923 21.216 1.00 96.00 243 ARG A CA 1
ATOM 1889 C C . ARG A 1 243 ? -18.199 -4.499 20.760 1.00 96.00 243 ARG A C 1
ATOM 1891 O O . ARG A 1 243 ? -19.097 -3.669 20.660 1.00 96.00 243 ARG A O 1
ATOM 1898 N N . ILE A 1 244 ? -16.934 -4.217 20.462 1.00 97.06 244 ILE A N 1
ATOM 1899 C CA . ILE A 1 244 ? -16.498 -2.909 19.957 1.00 97.06 244 ILE A CA 1
ATOM 1900 C C . ILE A 1 244 ? -16.979 -2.681 18.533 1.00 97.06 244 ILE A C 1
ATOM 1902 O O . ILE A 1 244 ? -17.503 -1.609 18.240 1.00 97.06 244 ILE A O 1
ATOM 1906 N N . TRP A 1 245 ? -16.894 -3.688 17.668 1.00 96.00 245 TRP A N 1
ATOM 1907 C CA . TRP A 1 245 ? -17.440 -3.599 16.321 1.00 96.00 245 TRP A CA 1
ATOM 1908 C C . TRP A 1 245 ? -18.940 -3.360 16.314 1.00 96.00 245 TRP A C 1
ATOM 1910 O O . TRP A 1 245 ? -19.401 -2.539 15.525 1.00 96.00 245 TRP A O 1
ATOM 1920 N N . ALA A 1 246 ? -19.691 -3.971 17.229 1.00 93.69 246 ALA A N 1
ATOM 1921 C CA . ALA A 1 246 ? -21.108 -3.676 17.395 1.00 93.69 246 ALA A CA 1
ATOM 1922 C C . ALA A 1 246 ? -21.348 -2.192 17.741 1.00 93.69 246 ALA A C 1
ATOM 1924 O O . ALA A 1 246 ? -22.134 -1.542 17.053 1.00 93.69 246 ALA A O 1
ATOM 1925 N N . MET A 1 247 ? -20.617 -1.633 18.718 1.00 94.62 247 MET A N 1
ATOM 1926 C CA . MET A 1 247 ? -20.717 -0.208 19.094 1.00 94.62 247 MET A CA 1
ATOM 1927 C C . MET A 1 247 ? -20.327 0.740 17.947 1.00 94.62 247 MET A C 1
ATOM 1929 O O . MET A 1 247 ? -20.955 1.776 17.734 1.00 94.62 247 MET A O 1
ATOM 1933 N N . LEU A 1 248 ? -19.286 0.398 17.184 1.00 94.12 248 LEU A N 1
ATOM 1934 C CA . LEU A 1 248 ? -18.819 1.215 16.061 1.00 94.12 248 LEU A CA 1
ATOM 1935 C C . LEU A 1 248 ? -19.707 1.080 14.816 1.00 94.12 248 LEU A C 1
ATOM 1937 O O . LEU A 1 248 ? -19.678 1.954 13.951 1.00 94.12 248 LEU A O 1
ATOM 1941 N N . SER A 1 249 ? -20.504 0.015 14.716 1.00 83.94 249 SER A N 1
ATOM 1942 C CA . SER A 1 249 ? -21.406 -0.221 13.582 1.00 83.94 249 SER A CA 1
ATOM 1943 C C . SER A 1 249 ? -22.794 0.380 13.795 1.00 83.94 249 SER A C 1
ATOM 1945 O O . SER A 1 249 ? -23.453 0.712 12.812 1.00 83.94 249 SER A O 1
ATOM 1947 N N . THR A 1 250 ? -23.233 0.566 15.045 1.00 71.50 250 THR A N 1
ATOM 1948 C CA . THR A 1 250 ? -24.523 1.197 15.350 1.00 71.50 250 THR A CA 1
ATOM 1949 C C . THR A 1 250 ? -24.608 2.614 14.787 1.00 71.50 250 THR A C 1
ATOM 1951 O O . THR A 1 250 ? -23.705 3.431 14.973 1.00 71.50 250 THR A O 1
ATOM 1954 N N . GLU A 1 251 ? -25.704 2.912 14.085 1.00 56.53 251 GLU A N 1
ATOM 1955 C CA . GLU A 1 251 ? -26.000 4.267 13.630 1.00 56.53 251 GLU A CA 1
ATOM 1956 C C . GLU A 1 251 ? -26.022 5.214 14.830 1.00 56.53 251 GLU A C 1
ATOM 1958 O O . GLU A 1 251 ? -26.753 5.005 15.802 1.00 56.53 251 GLU A O 1
ATOM 1963 N N . VAL A 1 252 ? -25.233 6.285 14.750 1.00 53.06 252 VAL A N 1
ATOM 1964 C CA . VAL A 1 252 ? -25.418 7.429 15.636 1.00 53.06 252 VAL A CA 1
ATOM 1965 C C . VAL A 1 252 ? -26.771 8.013 15.254 1.00 53.06 252 VAL A C 1
ATOM 1967 O O . VAL A 1 252 ? -26.881 8.694 14.235 1.00 53.06 252 VAL A O 1
ATOM 1970 N N . ARG A 1 253 ? -27.822 7.706 16.026 1.00 40.06 253 ARG A N 1
ATOM 1971 C CA . ARG A 1 253 ? -29.108 8.389 15.862 1.00 40.06 253 ARG A CA 1
ATOM 1972 C C . ARG A 1 253 ? -28.824 9.891 15.941 1.00 40.06 253 ARG A C 1
ATOM 1974 O O . ARG A 1 253 ? -28.257 10.315 16.953 1.00 40.06 253 ARG A O 1
ATOM 1981 N N . PRO A 1 254 ? -29.169 10.696 14.922 1.00 37.69 254 PRO A N 1
ATOM 1982 C CA . PRO A 1 254 ? -29.111 12.137 15.078 1.00 37.69 254 PRO A CA 1
ATOM 1983 C C . PRO A 1 254 ? -30.046 12.482 16.239 1.00 37.69 254 PRO A C 1
ATOM 1985 O O . PRO A 1 254 ? -31.205 12.064 16.252 1.00 37.69 254 PRO A O 1
ATOM 1988 N N . GLY A 1 255 ? -29.495 13.124 17.270 1.00 40.91 255 GLY A N 1
ATOM 1989 C CA . GLY A 1 255 ? -30.255 13.523 18.450 1.00 40.91 255 GLY A CA 1
ATOM 1990 C C . GLY A 1 255 ? -31.456 14.374 18.044 1.00 40.91 255 GLY A C 1
ATOM 1991 O O . GLY A 1 255 ? -31.325 15.244 17.181 1.00 40.91 255 GLY A O 1
ATOM 1992 N N . GLY A 1 256 ? -32.611 14.055 18.633 1.00 32.91 256 GLY A N 1
ATOM 1993 C CA . GLY A 1 256 ? -33.801 14.906 18.608 1.00 32.91 256 GLY A CA 1
ATOM 1994 C C . GLY A 1 256 ? -33.688 16.097 19.547 1.00 32.91 256 GLY A C 1
ATOM 1995 O O . GLY A 1 256 ? -32.701 16.163 20.316 1.00 32.91 256 GLY A O 1
#

Secondary structure (DSSP, 8-state):
-PPPEE-SEEESSB---SBSEEEEES-EEES-B-TT-EEEEEEEES-EEES-B-TT-EEEEEEEEESSSPPEEES-B-TT-B-TTEE-TT-EEES-B-TT-B-TT-EESS-EEES-EEEEEEES-EEESS-SSTTHHHHHT-SS--EES-EEEEEEEES-EEESS--STTSB---STTEEEETTHHHHHHHHHHHHTT-S-HHHHHHHHHHHHHTTSTTGGG-SSEEEETT-STTS-HHHHHHHHHHHHS--PPP-

Nearest PDB structures (foldseek):
  2xt4-assembly1_A  TM=7.169E-01  e=9.777E-05  Xanthomonas albilineans
  6zt4-assembly1_A  TM=4.026E-01  e=9.777E-05  Mycolicibacterium smegmatis MC2 155
  2w7z-assembly1_A  TM=3.456E-01  e=7.175E-05  Enterococcus faecalis
  3sqv-assembly1_A  TM=4.330E-01  e=5.179E-03  Escherichia coli O157:H7
  3n90-assembly1_A  TM=2.631E-01  e=1.847E-03  Arabidopsis thaliana